Protein AF-A0A382QVG3-F1 (afdb_monomer)

Foldseek 3Di:
DPPPDPDDDDPDFDWDKDKFQADQAQKDFDPDDDDWQVQKFKDWQNRTADGPQQWTWDADPVGTTMIGGPGGFDKDKWWFWAAAQFQKTALIACPPPDFFWGKDFQQQDTPKTFNDFPAHHHGSGTMTGIPGHGRHTDGRTMMITTIIMMIIRNDGPCPDPVPPPPPPDDDDDDDDDDDPDDDDPDDDPDPVRDWDDDPNHTDDD

Nearest PDB structures (foldseek):
  1fhg-assembly1_A  TM=4.226E-01  e=1.220E+00  Meleagris gallopavo
  5fm5-assembly1_O  TM=3.708E-01  e=1.768E+00  Homo sapiens

Solvent-accessible surface area (backbone atoms only — not comparable to full-atom values): 12208 Å² total; per-residue (Å²): 132,83,81,87,57,92,70,80,70,68,94,69,68,70,77,48,74,50,66,43,50,37,44,68,56,38,66,47,82,44,99,58,87,73,95,51,38,82,37,48,49,41,24,49,72,82,44,76,53,49,59,78,64,47,27,40,67,51,62,46,98,88,65,47,31,26,43,35,40,71,57,60,43,69,61,43,75,41,42,22,28,37,38,52,78,30,35,53,38,32,46,20,48,38,83,82,60,59,70,60,29,7,38,45,43,88,38,49,48,85,72,20,24,32,63,36,69,76,36,82,12,89,74,41,67,6,30,35,33,40,67,48,48,18,74,29,65,41,74,72,40,68,32,41,39,9,41,31,35,38,39,33,42,68,52,81,58,74,87,60,67,77,87,51,92,67,76,86,52,89,83,84,84,87,86,86,82,96,67,97,73,82,83,69,98,60,89,66,98,48,82,85,74,63,87,49,68,57,97,84,42,77,59,81,132

Secondary structure (DSSP, 8-state):
-----SSSPPSS---EEEEEE--S-SEEE-SS--SSGGGEEEEETTEEPPBTTTEEEEE-TT--EEEEESSPPPEEEEEEEE-TT--EEEEE--TT--TT-EEESTTPPTT-BEEEEEE--SSS-EEEEESS--SS-EEEEEEEEE-EEEEEE-S---------TTSSS-------SS-S----SS--SSGGG--EEETTEEEP-

Sequence (205 aa):
MSEGYIGLAPSYGVFQKQVIAGTTATTYDLDFDVVQSTQLFVSLDGIVQEPDYSFTIARSSTGQMQIVFAEALTVSTATGNTTANSASLTNITTTDINVGQGITGTGIPADTHVATIATAGSSSDGTITLSNNANGTGSGTTFSFGARIFVVYLGKQLLTPSTTDDATVPLVEHFNGNATAYSLGRTPPNQSSILVFVDGVFQRG

pLDDT: mean 87.2, std 13.9, range [40.5, 98.38]

Organism: NCBI:txid408172

Structure (mmCIF, N/CA/C/O backbone):
data_AF-A0A382QVG3-F1
#
_entry.id   AF-A0A382QVG3-F1
#
loop_
_atom_site.group_PDB
_atom_site.id
_atom_site.type_symbol
_atom_site.label_atom_id
_atom_site.label_alt_id
_atom_site.label_comp_id
_atom_site.label_asym_id
_atom_site.label_entity_id
_atom_site.label_seq_id
_atom_site.pdbx_PDB_ins_code
_atom_site.Cartn_x
_atom_site.Cartn_y
_atom_site.Cartn_z
_atom_site.occupancy
_atom_site.B_iso_or_equiv
_atom_site.auth_seq_id
_atom_site.auth_comp_id
_atom_site.auth_asym_id
_atom_site.auth_atom_id
_atom_site.pdbx_PDB_model_num
ATOM 1 N N . MET A 1 1 ? 4.115 -23.450 10.544 1.00 45.75 1 MET A N 1
ATOM 2 C CA . MET A 1 1 ? 4.856 -22.175 10.578 1.00 45.75 1 MET A CA 1
ATOM 3 C C . MET A 1 1 ? 4.745 -21.662 12.003 1.00 45.75 1 MET A C 1
ATOM 5 O O . MET A 1 1 ? 3.636 -21.341 12.393 1.00 45.75 1 MET A O 1
ATOM 9 N N . SER A 1 2 ? 5.800 -21.725 12.823 1.00 54.78 2 SER A N 1
ATOM 10 C CA . SER A 1 2 ? 5.734 -21.129 14.165 1.00 54.78 2 SER A CA 1
ATOM 11 C C . SER A 1 2 ? 5.783 -19.615 14.004 1.00 54.78 2 SER A C 1
ATOM 13 O O . SER A 1 2 ? 6.711 -19.099 13.383 1.00 54.78 2 SER A O 1
ATOM 15 N N . GLU A 1 3 ? 4.776 -18.916 14.500 1.00 60.47 3 GLU A N 1
ATOM 16 C CA . GLU A 1 3 ? 4.711 -17.459 14.435 1.00 60.47 3 GLU A CA 1
ATOM 17 C C . GLU A 1 3 ? 5.900 -16.865 15.207 1.00 60.47 3 GLU A C 1
ATOM 19 O O . GLU A 1 3 ? 6.158 -17.219 16.357 1.00 60.47 3 GLU A O 1
ATOM 24 N N . GLY A 1 4 ? 6.684 -16.018 14.537 1.00 62.78 4 GLY A N 1
ATOM 25 C CA . GLY A 1 4 ? 7.928 -15.448 15.055 1.00 62.78 4 GLY A CA 1
ATOM 26 C C . GLY A 1 4 ? 7.690 -14.274 16.000 1.00 62.78 4 GLY A C 1
ATOM 27 O O . GLY A 1 4 ? 8.097 -13.157 15.693 1.00 62.78 4 GLY A O 1
ATOM 28 N N . TYR A 1 5 ? 7.018 -14.504 17.128 1.00 64.56 5 TYR A N 1
ATOM 29 C CA . TYR A 1 5 ? 6.891 -13.494 18.178 1.00 64.56 5 TYR A CA 1
ATOM 30 C C . TYR A 1 5 ? 8.133 -13.501 19.074 1.00 64.56 5 TYR A C 1
ATOM 32 O O . TYR A 1 5 ? 8.539 -14.537 19.600 1.00 64.56 5 TYR A O 1
ATOM 40 N N . ILE A 1 6 ? 8.741 -12.329 19.274 1.00 71.94 6 ILE A N 1
ATOM 41 C CA . ILE A 1 6 ? 9.705 -12.134 20.359 1.00 71.94 6 ILE A CA 1
ATOM 42 C C . ILE A 1 6 ? 8.884 -11.976 21.646 1.00 71.94 6 ILE A C 1
ATOM 44 O O . ILE A 1 6 ? 8.273 -10.933 21.865 1.00 71.94 6 ILE A O 1
ATOM 48 N N . GLY A 1 7 ? 8.854 -13.016 22.483 1.00 72.44 7 GLY A N 1
ATOM 49 C CA . GLY A 1 7 ? 8.088 -13.043 23.735 1.00 72.44 7 GLY A CA 1
ATOM 50 C C . GLY A 1 7 ? 6.798 -13.865 23.649 1.00 72.44 7 GLY A C 1
ATOM 51 O O . GLY A 1 7 ? 6.677 -14.763 22.819 1.00 72.44 7 GLY A O 1
ATOM 52 N N . LEU A 1 8 ? 5.847 -13.595 24.550 1.00 63.66 8 LEU A N 1
ATOM 53 C CA . LEU A 1 8 ? 4.534 -14.244 24.520 1.00 63.66 8 LEU A CA 1
ATOM 54 C C . LEU A 1 8 ? 3.742 -13.742 23.309 1.00 63.66 8 LEU A C 1
ATOM 56 O O . LEU A 1 8 ? 3.697 -12.537 23.053 1.00 63.66 8 LEU A O 1
ATOM 60 N N . ALA A 1 9 ? 3.098 -14.662 22.592 1.00 65.88 9 ALA A N 1
ATOM 61 C CA . ALA A 1 9 ? 2.135 -14.292 21.565 1.00 65.88 9 ALA A CA 1
ATOM 62 C C . ALA A 1 9 ? 1.009 -13.443 22.189 1.00 65.88 9 ALA A C 1
ATOM 64 O O . ALA A 1 9 ? 0.658 -13.656 23.358 1.00 65.88 9 ALA A O 1
ATOM 65 N N . PRO A 1 10 ? 0.437 -12.482 21.445 1.00 63.19 10 PRO A N 1
ATOM 66 C CA . PRO A 1 10 ? -0.712 -11.732 21.927 1.00 63.19 10 PRO A CA 1
ATOM 67 C C . PRO A 1 10 ? -1.844 -12.702 22.287 1.00 63.19 10 PRO A C 1
ATOM 69 O O 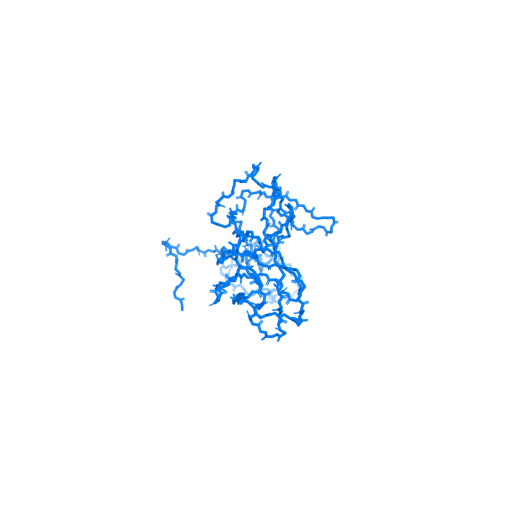. PRO A 1 10 ? -2.242 -13.523 21.464 1.00 63.19 10 PRO A O 1
ATOM 72 N N . SER A 1 11 ? -2.372 -12.610 23.515 1.00 61.31 11 SER A N 1
ATOM 73 C CA . SER A 1 11 ? -3.478 -13.478 23.955 1.00 61.31 11 SER A CA 1
ATOM 74 C C . SER A 1 11 ? -4.718 -13.336 23.067 1.00 61.31 11 SER A C 1
ATOM 76 O O . SER A 1 11 ? -5.487 -14.285 22.960 1.00 61.31 11 SER A O 1
ATOM 78 N N . TYR A 1 12 ? -4.904 -12.162 22.443 1.00 61.53 12 TYR A N 1
ATOM 79 C CA . TYR A 1 12 ? -5.968 -11.857 21.485 1.00 61.53 12 TYR A CA 1
ATOM 80 C C . TYR A 1 12 ? -5.513 -10.779 20.489 1.00 61.53 12 TYR A C 1
ATOM 82 O O . TYR A 1 12 ? -4.771 -9.868 20.858 1.00 61.53 12 TYR A O 1
ATOM 90 N N . GLY A 1 13 ? -6.034 -10.841 19.261 1.00 64.56 13 GLY A N 1
ATOM 91 C CA . GLY A 1 13 ? -5.760 -9.872 18.195 1.00 64.56 13 GLY A CA 1
ATOM 92 C C . GLY A 1 13 ? -4.526 -10.206 17.350 1.00 64.56 13 GLY A C 1
ATOM 93 O O . GLY A 1 13 ? -3.616 -10.899 17.796 1.00 64.56 13 GLY A O 1
ATOM 94 N N . VAL A 1 14 ? -4.498 -9.696 16.117 1.00 72.56 14 VAL A N 1
ATOM 95 C CA . VAL A 1 14 ? -3.321 -9.717 15.235 1.00 72.56 14 VAL A CA 1
ATOM 96 C C . VAL A 1 14 ? -3.010 -8.291 14.797 1.00 72.56 14 VAL A C 1
ATOM 98 O O . VAL A 1 14 ? -3.924 -7.490 14.608 1.00 72.56 14 VAL A O 1
ATOM 101 N N . PHE A 1 15 ? -1.730 -7.971 14.620 1.00 78.94 15 PHE A N 1
ATOM 102 C CA . PHE A 1 15 ? -1.360 -6.740 13.929 1.00 78.94 15 PHE A CA 1
ATOM 103 C C . PHE A 1 15 ? -1.590 -6.942 12.439 1.00 78.94 15 PHE A C 1
ATOM 105 O O . PHE A 1 15 ? -0.984 -7.822 11.823 1.00 78.94 15 PHE A O 1
ATOM 112 N N . GLN A 1 16 ? -2.468 -6.131 11.861 1.00 86.06 16 GLN A N 1
ATOM 113 C CA . GLN A 1 16 ? -2.645 -6.101 10.420 1.00 86.06 16 GLN A CA 1
ATOM 114 C C . GLN A 1 16 ? -1.662 -5.116 9.807 1.00 86.06 16 GLN A C 1
ATOM 116 O O . GLN A 1 16 ? -1.329 -4.081 10.389 1.00 86.06 16 GLN A O 1
ATOM 121 N N . LYS A 1 17 ? -1.180 -5.472 8.622 1.00 90.00 17 LYS A N 1
ATOM 122 C CA . LYS A 1 17 ? -0.248 -4.672 7.847 1.00 90.00 17 LYS A CA 1
ATOM 123 C C . LYS A 1 17 ? -0.881 -4.382 6.501 1.00 90.00 17 LYS A C 1
ATOM 125 O O . LYS A 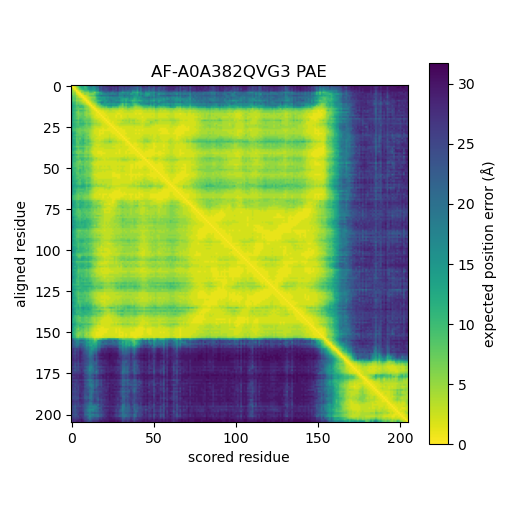1 17 ? -1.267 -5.315 5.805 1.00 90.00 17 LYS A O 1
ATOM 130 N N . GLN A 1 18 ? -0.891 -3.116 6.127 1.00 93.44 18 GLN A N 1
ATOM 131 C CA . GLN A 1 18 ? -1.159 -2.674 4.770 1.00 93.44 18 GLN A CA 1
ATOM 132 C C . GLN A 1 18 ? 0.142 -2.142 4.171 1.00 93.44 18 GLN A C 1
ATOM 134 O O . GLN A 1 18 ? 0.979 -1.544 4.857 1.00 93.44 18 GLN A O 1
ATOM 139 N N . VAL A 1 19 ? 0.345 -2.416 2.888 1.00 93.00 19 VAL A N 1
ATOM 140 C CA . VAL A 1 19 ? 1.454 -1.864 2.113 1.00 93.00 19 VAL A CA 1
ATOM 141 C C . VAL A 1 19 ? 0.842 -1.081 0.980 1.00 93.00 19 VAL A C 1
ATOM 143 O O . VAL A 1 19 ? -0.003 -1.620 0.292 1.00 93.00 19 VAL A O 1
ATOM 146 N N . ILE A 1 20 ? 1.269 0.159 0.781 1.00 92.75 20 ILE A N 1
ATOM 147 C CA . ILE A 1 20 ? 0.763 1.011 -0.293 1.00 92.75 20 ILE A CA 1
ATOM 148 C C . ILE A 1 20 ? 1.960 1.504 -1.102 1.00 92.75 20 ILE A C 1
ATOM 150 O O . ILE A 1 20 ? 2.998 1.866 -0.540 1.00 92.75 20 ILE A O 1
ATOM 154 N N . ALA A 1 21 ? 1.841 1.502 -2.428 1.00 91.31 21 ALA A N 1
ATOM 155 C CA . ALA A 1 21 ? 2.825 2.142 -3.291 1.00 91.31 21 ALA A CA 1
ATOM 156 C C . ALA A 1 21 ? 2.596 3.661 -3.275 1.00 91.31 21 ALA A C 1
ATOM 158 O O . ALA A 1 21 ? 1.562 4.149 -3.733 1.00 91.31 21 ALA A O 1
ATOM 159 N N . GLY A 1 22 ? 3.556 4.398 -2.722 1.00 89.31 22 GLY A N 1
ATOM 160 C CA . GLY A 1 22 ? 3.536 5.850 -2.668 1.00 89.31 22 GLY A CA 1
ATOM 161 C C . GLY A 1 22 ? 3.594 6.463 -4.063 1.00 89.31 22 GLY A C 1
ATOM 162 O O . GLY A 1 22 ? 4.280 5.982 -4.963 1.00 89.31 22 GLY A O 1
ATOM 1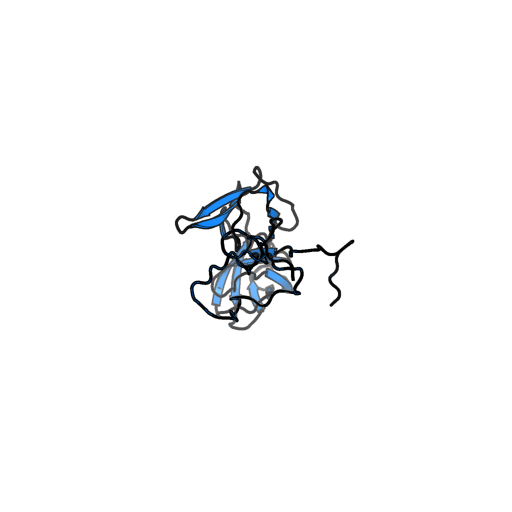63 N N . THR A 1 23 ? 2.856 7.548 -4.224 1.00 90.50 23 THR A N 1
ATOM 164 C CA . THR A 1 23 ? 2.809 8.396 -5.415 1.00 90.50 23 THR A CA 1
ATOM 165 C C . THR A 1 23 ? 3.096 9.838 -4.993 1.00 90.50 23 THR A C 1
ATOM 167 O O . THR A 1 23 ? 3.385 10.105 -3.832 1.00 90.50 23 THR A O 1
ATOM 170 N N . THR A 1 24 ? 2.943 10.811 -5.886 1.00 91.75 24 THR A N 1
ATOM 171 C CA . THR A 1 24 ? 2.991 12.230 -5.495 1.00 91.75 24 THR A CA 1
ATOM 172 C C . THR A 1 24 ? 1.776 12.682 -4.671 1.00 91.75 24 THR A C 1
ATOM 174 O O . THR A 1 24 ? 1.681 13.856 -4.321 1.00 91.75 24 THR A O 1
ATOM 177 N N . ALA A 1 25 ? 0.808 11.800 -4.397 1.00 92.56 25 ALA A N 1
ATOM 178 C CA . ALA A 1 25 ? -0.329 12.107 -3.540 1.00 92.56 25 ALA A CA 1
ATOM 179 C C . ALA A 1 25 ? 0.098 12.263 -2.071 1.00 92.56 25 ALA A C 1
ATOM 181 O O . ALA A 1 25 ? 1.015 11.595 -1.589 1.00 92.56 25 ALA A O 1
ATOM 182 N N . THR A 1 26 ? -0.623 13.115 -1.346 1.00 95.31 26 THR A N 1
ATOM 183 C CA . THR A 1 26 ? -0.498 13.264 0.112 1.00 95.31 26 THR A CA 1
ATOM 184 C C . THR A 1 26 ? -1.468 12.369 0.872 1.00 95.31 26 THR A C 1
ATOM 186 O O . THR A 1 26 ? -1.317 12.194 2.072 1.00 95.31 26 THR A O 1
ATOM 189 N N . THR A 1 27 ? -2.476 11.813 0.200 1.00 95.69 27 THR A N 1
ATOM 190 C CA . THR A 1 27 ? -3.569 11.071 0.835 1.00 95.69 27 THR A CA 1
ATOM 191 C C . THR A 1 27 ? -3.673 9.671 0.253 1.00 95.69 27 THR A C 1
ATOM 193 O O . THR A 1 27 ? -3.619 9.512 -0.967 1.00 95.69 27 THR A O 1
ATOM 196 N N . TYR A 1 28 ? -3.842 8.678 1.124 1.00 95.44 28 TYR A N 1
ATOM 197 C CA . TYR A 1 28 ? -3.984 7.272 0.753 1.00 95.44 28 TYR A CA 1
ATOM 198 C C . TYR A 1 28 ? -5.088 6.616 1.571 1.00 95.44 28 TYR A C 1
ATOM 200 O O . TYR A 1 28 ? -5.256 6.922 2.752 1.00 95.44 28 TYR A O 1
ATOM 208 N N . ASP A 1 29 ? -5.817 5.698 0.947 1.00 95.25 29 ASP A N 1
ATOM 209 C CA . ASP A 1 29 ? -6.890 4.968 1.608 1.00 95.25 29 ASP A CA 1
ATOM 210 C C . ASP A 1 29 ? -6.343 3.893 2.553 1.00 95.25 29 ASP A C 1
ATOM 212 O O . ASP A 1 29 ? -5.373 3.193 2.251 1.00 95.25 29 ASP A O 1
ATOM 216 N N . LEU A 1 30 ? -7.000 3.756 3.699 1.00 94.50 30 LEU A N 1
ATOM 217 C CA . LEU A 1 30 ? -6.728 2.738 4.703 1.00 94.50 30 LEU A CA 1
ATOM 218 C C . LEU A 1 30 ? -7.776 1.624 4.620 1.00 94.50 30 LEU A C 1
ATOM 220 O O . LEU A 1 30 ? -8.969 1.886 4.458 1.00 94.50 30 LEU A O 1
ATOM 224 N N . ASP A 1 31 ? -7.322 0.381 4.771 1.00 91.31 31 ASP A N 1
ATOM 225 C CA . ASP A 1 31 ? -8.178 -0.814 4.768 1.00 91.31 31 ASP A CA 1
ATOM 226 C C . ASP A 1 31 ? -9.074 -0.904 6.014 1.00 91.31 31 ASP A C 1
ATOM 228 O O . ASP A 1 31 ? -10.123 -1.551 5.985 1.00 91.31 31 ASP A O 1
ATOM 232 N N . PHE A 1 32 ? -8.671 -0.254 7.112 1.00 89.19 32 PHE A N 1
ATOM 233 C CA . PHE A 1 32 ? -9.396 -0.266 8.381 1.00 89.19 32 PHE A CA 1
ATOM 234 C C . PHE A 1 32 ? -9.648 1.141 8.909 1.00 89.19 32 PHE A C 1
ATOM 236 O O . PHE A 1 32 ? -8.824 2.047 8.774 1.00 89.19 32 PHE A O 1
ATOM 243 N N . ASP A 1 33 ? -10.788 1.297 9.579 1.00 89.12 33 ASP A N 1
ATOM 244 C CA . ASP A 1 33 ? -11.101 2.508 10.324 1.00 89.12 33 ASP A CA 1
ATOM 245 C C . ASP A 1 33 ? -10.136 2.682 11.501 1.00 89.12 33 ASP A C 1
ATOM 247 O O . ASP A 1 33 ? -9.963 1.787 12.333 1.00 89.12 33 ASP A O 1
ATOM 251 N N . VAL A 1 34 ? -9.564 3.879 11.608 1.00 88.00 34 VAL A N 1
ATOM 252 C CA . VAL A 1 34 ? -8.750 4.300 12.747 1.00 88.00 34 VAL A CA 1
ATOM 253 C C . VAL A 1 34 ? -9.267 5.625 13.291 1.00 88.00 34 VAL A C 1
ATOM 255 O O . VAL A 1 34 ? -9.754 6.478 12.555 1.00 88.00 34 VAL A O 1
ATOM 258 N N . VAL A 1 35 ? -9.218 5.778 14.611 1.00 87.12 35 VAL A N 1
ATOM 259 C CA . VAL A 1 35 ? -9.810 6.927 15.316 1.00 87.12 35 VAL A CA 1
ATOM 260 C C . VAL A 1 35 ? -8.781 8.037 15.535 1.00 87.12 35 VAL A C 1
ATOM 262 O O . VAL A 1 35 ? -9.144 9.205 15.621 1.00 87.12 35 VAL A O 1
ATOM 265 N N . GLN A 1 36 ? -7.501 7.678 15.630 1.00 90.56 36 GLN A N 1
ATOM 266 C CA . GLN A 1 36 ? -6.395 8.602 15.884 1.00 90.56 36 GLN A CA 1
ATOM 267 C C . GLN A 1 36 ? -5.108 8.103 15.222 1.00 90.56 36 GLN A C 1
ATOM 269 O O . GLN A 1 36 ? -4.915 6.898 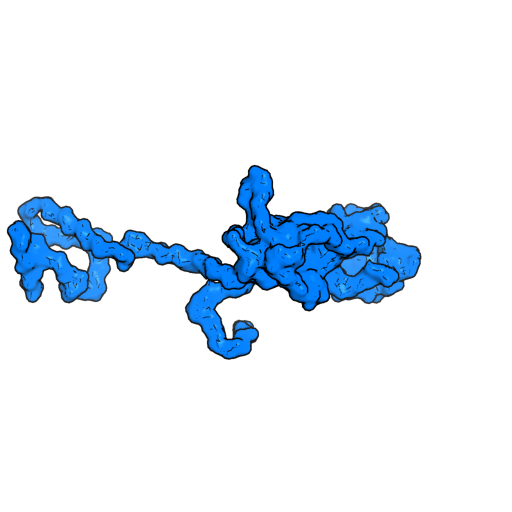15.059 1.00 90.56 36 GLN A O 1
ATOM 274 N N . SER A 1 37 ? -4.210 9.024 14.881 1.00 92.44 37 SER A N 1
ATOM 275 C CA . SER A 1 37 ? -2.925 8.757 14.212 1.00 92.44 37 SER A CA 1
ATOM 276 C C . SER A 1 37 ? -2.005 7.835 15.001 1.00 92.44 37 SER A C 1
ATOM 278 O O . SER A 1 37 ? -1.348 6.973 14.424 1.00 92.44 37 SER A O 1
ATOM 280 N N . THR A 1 38 ? -2.052 7.918 16.327 1.00 92.38 38 THR A N 1
ATOM 281 C CA . THR A 1 38 ? -1.297 7.059 17.248 1.00 92.38 38 THR A CA 1
ATOM 282 C C . THR A 1 38 ? -1.725 5.585 17.225 1.00 92.38 38 THR A C 1
ATOM 284 O O . THR A 1 38 ? -1.047 4.742 17.810 1.00 92.38 38 THR A O 1
ATOM 287 N N . GLN A 1 39 ? -2.825 5.235 16.544 1.00 91.75 39 GLN A N 1
ATOM 288 C CA . GLN A 1 39 ? -3.218 3.840 16.297 1.00 91.75 39 GLN A CA 1
ATOM 289 C C . G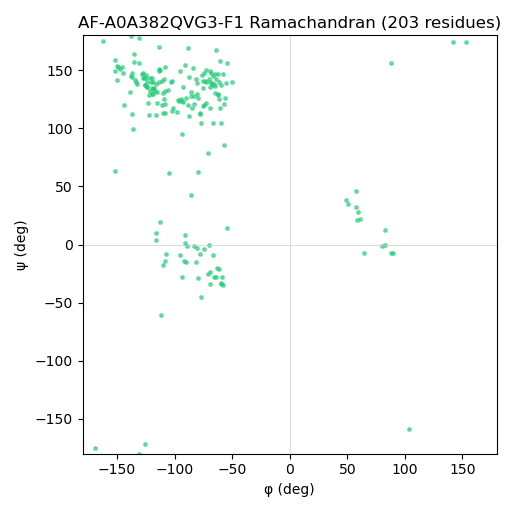LN A 1 39 ? -2.503 3.215 15.096 1.00 91.75 39 GLN A C 1
ATOM 291 O O . GLN A 1 39 ? -2.724 2.036 14.813 1.00 91.75 39 GLN A O 1
ATOM 296 N N . LEU A 1 40 ? -1.658 3.973 14.401 1.00 93.81 40 LEU A N 1
ATOM 297 C CA . LEU A 1 40 ? -0.861 3.494 13.285 1.00 93.81 40 LEU A CA 1
ATOM 298 C C . LEU A 1 40 ? 0.625 3.585 13.616 1.00 93.81 40 LEU A C 1
ATOM 300 O O . LEU A 1 40 ? 1.107 4.590 14.133 1.00 93.81 40 LEU A O 1
ATOM 304 N N . PHE A 1 41 ? 1.363 2.549 13.240 1.00 95.12 41 PHE A N 1
ATOM 305 C CA . PHE A 1 41 ? 2.799 2.650 13.031 1.00 95.12 41 PHE A CA 1
ATOM 306 C C . PHE A 1 41 ? 3.051 2.732 11.530 1.00 95.12 41 PHE A C 1
ATOM 308 O O . PHE A 1 41 ? 2.706 1.809 10.790 1.00 95.12 41 PHE A O 1
ATOM 315 N N . VAL A 1 42 ? 3.630 3.845 11.084 1.00 96.75 42 VAL A N 1
ATOM 316 C CA . VAL A 1 42 ? 3.824 4.135 9.663 1.00 96.75 42 VAL A CA 1
ATOM 317 C C . VAL A 1 42 ? 5.307 4.258 9.363 1.00 96.75 42 VAL A C 1
ATOM 319 O O . VAL A 1 42 ? 6.051 4.925 10.082 1.00 96.75 42 VAL A O 1
ATOM 322 N N . SER A 1 43 ? 5.740 3.624 8.281 1.00 95.25 43 SER A N 1
ATOM 323 C CA . SER A 1 43 ? 7.086 3.776 7.749 1.00 95.25 43 SER A CA 1
ATOM 324 C C . SER A 1 43 ? 7.053 4.018 6.245 1.00 95.25 43 SER A C 1
ATOM 326 O O . SER A 1 43 ? 6.300 3.366 5.525 1.00 95.25 43 SER A O 1
ATOM 328 N N . LEU A 1 44 ? 7.891 4.943 5.784 1.00 92.75 44 LEU A N 1
ATOM 329 C CA . LEU A 1 44 ? 8.155 5.228 4.378 1.00 92.75 44 LEU A CA 1
ATOM 330 C C . LEU A 1 44 ? 9.570 4.757 4.064 1.00 92.75 44 LEU A C 1
ATOM 332 O O . LEU A 1 44 ? 10.520 5.291 4.630 1.00 92.75 44 LEU A O 1
ATOM 336 N N . ASP A 1 45 ? 9.719 3.727 3.231 1.00 85.06 45 ASP A N 1
ATOM 337 C CA . ASP A 1 45 ? 11.033 3.164 2.864 1.00 85.06 45 ASP A CA 1
ATOM 338 C C . ASP A 1 45 ? 11.946 2.844 4.067 1.00 85.06 45 ASP A C 1
ATOM 340 O O . ASP A 1 45 ? 13.166 2.987 4.020 1.00 85.06 45 ASP A O 1
ATOM 344 N N . GLY A 1 46 ? 11.357 2.405 5.183 1.00 86.25 46 GLY A N 1
ATOM 345 C CA . GLY A 1 46 ? 12.086 2.093 6.417 1.00 86.25 46 GLY A CA 1
ATOM 346 C C . GLY A 1 46 ? 12.284 3.284 7.361 1.00 86.25 46 GLY A C 1
ATOM 347 O O . GLY A 1 46 ? 12.688 3.086 8.504 1.00 86.25 46 GLY A O 1
ATOM 348 N N . ILE A 1 47 ? 11.932 4.503 6.947 1.00 91.50 47 ILE A N 1
ATOM 349 C CA . ILE A 1 47 ? 11.932 5.693 7.803 1.00 91.50 47 ILE A CA 1
ATOM 350 C C . ILE A 1 47 ? 10.604 5.754 8.551 1.00 91.50 47 ILE A C 1
ATOM 352 O O . ILE A 1 47 ? 9.539 5.856 7.938 1.00 91.50 47 ILE A O 1
ATOM 356 N N . VAL A 1 48 ? 10.657 5.667 9.877 1.00 96.56 48 VAL A N 1
ATO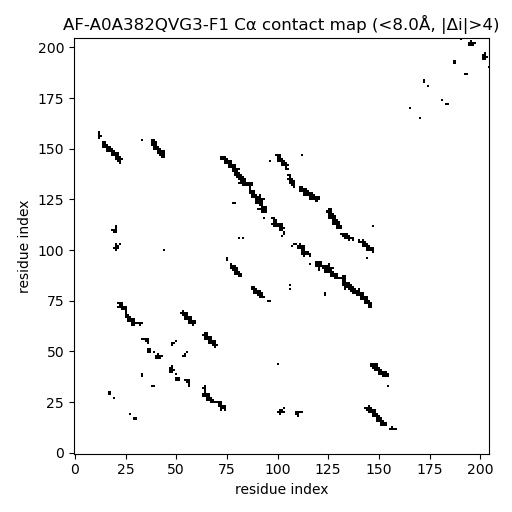M 357 C CA . VAL A 1 48 ? 9.474 5.780 10.743 1.00 96.56 48 VAL A CA 1
ATOM 358 C C . VAL A 1 48 ? 8.916 7.199 10.678 1.00 96.56 48 VAL A C 1
ATOM 360 O O . VAL A 1 48 ? 9.674 8.165 10.705 1.00 96.56 48 VAL A O 1
ATOM 363 N N . GLN A 1 49 ? 7.595 7.306 10.588 1.00 97.25 49 GLN A N 1
ATOM 364 C CA . GLN A 1 49 ? 6.874 8.572 10.527 1.00 97.25 49 GLN A CA 1
ATOM 365 C C . GLN A 1 49 ? 6.243 8.894 11.880 1.00 97.25 49 GLN A C 1
ATOM 367 O O . GLN A 1 49 ? 5.711 8.005 12.547 1.00 97.25 49 GLN A O 1
ATOM 372 N N . GLU A 1 50 ? 6.280 10.166 12.272 1.00 96.81 50 GLU A N 1
ATOM 373 C CA . GLU A 1 50 ? 5.696 10.622 13.531 1.00 96.81 50 GLU A CA 1
ATOM 374 C C . GLU A 1 50 ? 4.199 10.940 13.350 1.00 96.81 50 GLU A C 1
ATOM 376 O O . GLU A 1 50 ? 3.845 11.701 12.440 1.00 96.81 50 GLU A O 1
ATOM 381 N N . PRO A 1 51 ? 3.302 10.379 14.182 1.00 96.81 51 PRO A N 1
ATOM 382 C CA . PRO A 1 51 ? 1.884 10.725 14.147 1.00 96.81 51 PRO A CA 1
ATOM 383 C C . PRO A 1 51 ? 1.666 12.194 14.537 1.00 96.81 51 PRO A C 1
ATOM 385 O O . PRO A 1 51 ? 2.392 12.739 15.360 1.00 96.81 51 PRO A O 1
ATOM 388 N N . ASP A 1 52 ? 0.663 12.832 13.939 1.00 95.94 52 ASP A N 1
ATOM 389 C CA . ASP A 1 52 ? 0.269 14.243 14.112 1.00 95.94 52 ASP A CA 1
ATOM 390 C C . ASP A 1 52 ? 1.293 15.298 13.658 1.00 95.94 52 ASP A C 1
ATOM 392 O O . ASP A 1 52 ? 0.958 16.481 13.585 1.00 95.94 52 ASP A O 1
ATOM 396 N N . TYR A 1 53 ? 2.504 14.882 13.282 1.00 96.38 53 TYR A N 1
ATOM 397 C CA . TYR A 1 53 ? 3.508 15.739 12.655 1.00 96.38 53 TYR A CA 1
ATOM 398 C C . TYR A 1 53 ? 3.750 15.349 11.194 1.00 96.38 53 TYR A C 1
ATOM 400 O O . TYR A 1 53 ? 3.497 16.140 10.289 1.00 96.38 53 TYR A O 1
ATOM 408 N N . SER A 1 54 ? 4.199 14.116 10.942 1.00 96.94 54 SER A N 1
ATOM 409 C CA . SER A 1 54 ? 4.475 13.619 9.588 1.00 96.94 54 SER A CA 1
ATOM 410 C C . SER A 1 54 ? 3.205 13.186 8.856 1.00 96.94 54 SER A C 1
ATOM 412 O O . SER A 1 54 ? 3.145 13.246 7.626 1.00 96.94 54 SER A O 1
ATOM 414 N N . PHE A 1 55 ? 2.187 12.739 9.595 1.00 97.75 55 PHE A N 1
ATOM 415 C CA . PHE A 1 55 ? 0.894 12.352 9.041 1.00 97.75 55 PHE A CA 1
ATOM 416 C C . PHE A 1 55 ? -0.251 12.542 10.037 1.00 97.75 55 PHE A C 1
ATOM 418 O O . PHE A 1 55 ? -0.064 12.534 11.250 1.00 97.75 55 PHE A O 1
ATOM 425 N N . THR A 1 56 ? -1.463 12.638 9.506 1.00 97.12 56 THR A N 1
ATOM 426 C CA . THR A 1 56 ? -2.730 12.675 10.245 1.00 97.12 56 THR A CA 1
ATOM 427 C C . THR A 1 56 ? -3.712 11.673 9.640 1.00 97.12 56 THR A C 1
ATOM 429 O O . THR A 1 56 ? -3.401 10.998 8.654 1.00 97.12 56 THR A O 1
ATOM 432 N N . ILE A 1 57 ? -4.896 11.551 10.241 1.00 96.19 57 ILE A N 1
ATOM 433 C CA . ILE A 1 57 ? -5.971 10.688 9.749 1.00 96.19 57 ILE A CA 1
ATOM 434 C C . ILE A 1 57 ? -7.144 11.548 9.292 1.00 96.19 57 ILE A C 1
ATOM 436 O O . ILE A 1 57 ? -7.502 12.518 9.960 1.00 96.19 57 ILE A O 1
ATOM 440 N N . ALA A 1 58 ? -7.770 11.170 8.184 1.00 95.69 58 ALA A N 1
ATOM 441 C CA . ALA A 1 58 ? -8.957 11.817 7.652 1.00 95.69 58 ALA A CA 1
ATOM 442 C C . ALA A 1 58 ? -9.969 10.782 7.149 1.00 95.69 58 ALA A C 1
ATOM 444 O O . ALA A 1 58 ? -9.739 9.573 7.188 1.00 95.69 58 ALA A O 1
ATOM 445 N N . ARG A 1 59 ? -11.107 11.269 6.654 1.00 94.38 59 ARG A N 1
ATOM 446 C CA . ARG A 1 59 ? -12.032 10.464 5.858 1.00 94.38 59 ARG A CA 1
ATOM 447 C C . ARG A 1 59 ? -12.212 11.103 4.492 1.00 94.38 59 ARG A C 1
ATOM 449 O O . ARG A 1 59 ? -12.297 12.328 4.389 1.00 94.38 59 ARG A O 1
ATOM 456 N N . SER A 1 60 ? -12.329 10.270 3.468 1.00 92.62 60 SER A N 1
ATOM 457 C CA . SER A 1 60 ? -12.740 10.704 2.141 1.00 92.62 60 SER A CA 1
ATOM 458 C C . SER A 1 60 ? -14.179 11.240 2.174 1.00 92.62 60 SER A C 1
ATOM 460 O O . SER A 1 60 ? -14.944 10.996 3.113 1.00 92.62 60 SER A O 1
ATOM 462 N N . SER A 1 61 ? -14.601 11.915 1.104 1.00 91.69 61 SER A N 1
ATOM 463 C CA . SER A 1 61 ? -15.989 12.375 0.946 1.00 91.69 61 SER A CA 1
ATOM 464 C C . SER A 1 61 ? -17.014 11.235 0.867 1.00 91.69 61 SER A C 1
ATOM 466 O O . SER A 1 61 ? -18.194 11.457 1.130 1.00 91.69 61 SER A O 1
ATOM 468 N N . THR A 1 62 ? -16.577 10.016 0.536 1.00 92.50 62 THR A N 1
ATOM 469 C CA . THR A 1 62 ? -17.395 8.791 0.550 1.00 92.50 62 THR A CA 1
ATOM 470 C C . THR A 1 62 ? -17.331 8.055 1.889 1.00 92.50 62 THR A C 1
ATOM 472 O O . THR A 1 62 ? -17.953 7.008 2.052 1.00 92.50 62 THR A O 1
ATOM 475 N N . GLY A 1 63 ? -16.600 8.606 2.861 1.00 89.06 63 GLY A N 1
ATOM 476 C CA . GLY A 1 63 ? -16.450 8.046 4.193 1.00 89.06 63 GLY A CA 1
ATOM 477 C C . GLY A 1 63 ? -15.390 6.953 4.301 1.00 89.06 63 GLY A C 1
ATOM 478 O O . GLY A 1 63 ? -15.364 6.292 5.329 1.00 89.06 63 GLY A O 1
ATOM 479 N N . GLN A 1 64 ? -14.516 6.753 3.314 1.00 92.12 64 GLN A N 1
ATOM 480 C CA . GLN A 1 64 ? -13.386 5.824 3.432 1.00 92.12 64 GLN A CA 1
ATOM 481 C C . GLN A 1 64 ? -12.318 6.404 4.363 1.00 92.12 64 GLN A C 1
ATOM 483 O O . GLN A 1 64 ? -12.064 7.607 4.328 1.00 92.12 64 GLN A O 1
ATOM 488 N N . MET A 1 65 ? -11.715 5.574 5.214 1.00 94.62 65 MET A N 1
ATOM 489 C CA . MET A 1 65 ? -10.633 6.012 6.097 1.00 94.62 65 MET A CA 1
ATOM 490 C C . MET A 1 65 ? -9.371 6.321 5.287 1.00 94.62 65 MET A C 1
ATOM 492 O O . MET A 1 65 ? -9.053 5.585 4.357 1.00 94.62 65 MET A O 1
ATOM 496 N N . GLN A 1 66 ? -8.654 7.393 5.632 1.00 96.19 66 GLN A N 1
ATOM 497 C CA . GLN A 1 66 ? -7.465 7.832 4.903 1.00 96.19 66 GLN A CA 1
ATOM 498 C C . GLN A 1 66 ? -6.336 8.262 5.839 1.00 96.19 66 GLN A C 1
ATOM 500 O O . 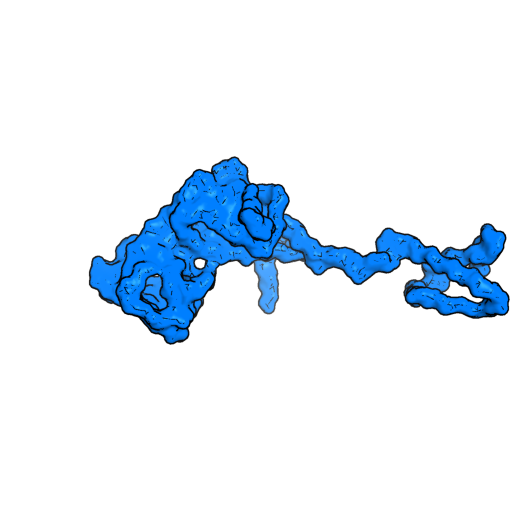GLN A 1 66 ? -6.569 8.886 6.873 1.00 96.19 66 GLN A O 1
ATOM 505 N N . ILE A 1 67 ? -5.101 7.985 5.431 1.00 97.00 67 ILE A N 1
ATOM 506 C CA . ILE A 1 67 ? -3.898 8.613 5.978 1.00 97.00 67 ILE A CA 1
ATOM 507 C C . ILE A 1 67 ? -3.540 9.828 5.121 1.00 97.00 67 ILE A C 1
ATOM 509 O O . ILE A 1 67 ? -3.565 9.750 3.892 1.00 97.00 67 ILE A O 1
ATOM 513 N N . VAL A 1 68 ? -3.200 10.942 5.767 1.00 97.06 68 VAL A N 1
ATOM 514 C CA . VAL A 1 68 ? -2.815 12.196 5.108 1.00 97.06 68 VAL A CA 1
ATOM 515 C C . VAL A 1 68 ? -1.424 12.601 5.578 1.00 97.06 68 VAL A C 1
ATOM 517 O O . VAL A 1 68 ? -1.245 12.967 6.738 1.00 97.06 68 VAL A O 1
ATOM 520 N N . PHE A 1 69 ? -0.440 12.540 4.689 1.00 97.56 69 PHE A N 1
ATOM 521 C CA . PHE A 1 69 ? 0.921 13.008 4.937 1.00 97.56 69 PHE A CA 1
ATOM 522 C C . PHE A 1 69 ? 1.000 14.534 4.886 1.00 97.56 69 PHE A C 1
ATOM 524 O O . PHE A 1 69 ? 0.301 15.178 4.101 1.00 97.56 69 PHE A O 1
ATOM 531 N N . ALA A 1 70 ? 1.876 15.104 5.715 1.00 96.25 70 ALA A N 1
ATOM 532 C CA . ALA A 1 70 ? 2.096 16.548 5.785 1.00 96.25 70 ALA A CA 1
ATOM 533 C C . ALA A 1 70 ? 2.671 17.128 4.481 1.00 96.25 70 ALA A C 1
ATOM 535 O O . ALA A 1 70 ? 2.412 18.284 4.149 1.00 96.25 70 ALA A O 1
ATOM 536 N N . GLU A 1 71 ? 3.414 16.317 3.725 1.00 93.31 71 GLU A N 1
ATOM 537 C CA . GLU A 1 71 ? 4.034 16.693 2.457 1.00 93.31 71 GLU A CA 1
ATOM 538 C C . GLU A 1 71 ? 3.829 15.602 1.398 1.00 93.31 71 GLU A C 1
ATOM 540 O O . GLU A 1 71 ? 3.572 14.436 1.710 1.00 93.31 71 GLU A O 1
ATOM 545 N N . ALA A 1 72 ? 3.919 15.989 0.123 1.00 90.88 72 ALA A N 1
ATOM 546 C CA . ALA A 1 72 ? 3.843 15.048 -0.988 1.00 90.88 72 ALA A CA 1
ATOM 547 C C . ALA A 1 72 ? 5.072 14.131 -0.998 1.00 90.88 72 ALA A C 1
ATOM 549 O O . ALA A 1 72 ? 6.199 14.592 -0.810 1.00 90.88 72 ALA A O 1
ATOM 550 N N . LEU A 1 73 ? 4.862 12.840 -1.267 1.00 90.62 73 LEU A N 1
ATOM 551 C CA . LEU A 1 73 ? 5.975 11.903 -1.378 1.00 90.62 73 LEU A CA 1
ATOM 552 C C . LEU A 1 73 ? 6.725 12.114 -2.697 1.00 90.62 73 LEU A C 1
ATOM 554 O O . LEU A 1 73 ? 6.147 12.476 -3.727 1.00 90.62 73 LEU A O 1
ATOM 558 N N . THR A 1 74 ? 8.031 11.872 -2.665 1.00 89.94 74 THR A N 1
ATOM 559 C CA . THR A 1 74 ? 8.884 11.957 -3.847 1.00 89.94 74 THR A CA 1
ATOM 560 C C . THR A 1 74 ? 8.789 10.678 -4.673 1.00 89.94 74 THR A C 1
ATOM 562 O O . THR A 1 74 ? 8.697 9.570 -4.141 1.00 89.94 74 THR A O 1
ATOM 565 N N . VAL A 1 75 ? 8.810 10.838 -5.998 1.00 92.62 75 VAL A N 1
ATOM 566 C CA . VAL A 1 75 ? 8.807 9.721 -6.947 1.00 92.62 75 VAL A CA 1
ATOM 567 C C . VAL A 1 75 ? 9.793 9.966 -8.082 1.00 92.62 75 VAL A C 1
ATOM 569 O O . VAL A 1 75 ? 9.966 11.099 -8.534 1.00 92.62 75 VAL A O 1
ATOM 572 N N . SER A 1 76 ? 10.375 8.887 -8.589 1.00 93.50 76 SER A N 1
ATOM 573 C CA . SER A 1 76 ? 11.019 8.838 -9.900 1.00 93.50 76 SER A CA 1
ATOM 574 C C . SER A 1 76 ? 9.990 8.406 -10.948 1.00 93.50 76 SER A C 1
ATOM 576 O O . SER A 1 76 ? 9.016 7.714 -10.641 1.00 93.50 76 SER A O 1
ATOM 578 N N . THR A 1 77 ? 10.189 8.786 -12.209 1.00 94.75 77 THR A N 1
ATOM 579 C CA . THR A 1 77 ? 9.375 8.269 -13.321 1.00 94.75 77 THR A CA 1
ATOM 580 C C . THR A 1 77 ? 10.276 7.670 -14.381 1.00 94.75 77 THR A C 1
ATOM 582 O O . THR A 1 77 ? 11.367 8.176 -14.634 1.00 94.75 77 THR A O 1
ATOM 585 N N . ALA A 1 78 ? 9.825 6.585 -14.999 1.00 96.12 78 ALA A N 1
ATOM 586 C CA . ALA A 1 78 ? 10.519 5.978 -16.123 1.00 96.12 78 ALA A CA 1
ATOM 587 C C . ALA A 1 78 ? 9.506 5.357 -17.081 1.00 96.12 78 ALA A C 1
ATOM 589 O O . ALA A 1 78 ? 8.419 4.942 -16.674 1.00 96.12 78 ALA A O 1
ATOM 590 N N . THR A 1 79 ? 9.861 5.308 -18.362 1.00 97.00 79 THR A N 1
ATOM 591 C CA . THR A 1 79 ? 9.062 4.609 -19.369 1.00 97.00 79 THR A CA 1
ATOM 592 C C . THR A 1 79 ? 9.588 3.196 -19.569 1.00 97.00 79 THR A C 1
ATOM 594 O O . THR A 1 79 ? 10.778 2.938 -19.392 1.00 97.00 79 THR A O 1
ATOM 597 N N . GLY A 1 80 ? 8.695 2.273 -19.907 1.00 97.50 80 GLY A N 1
ATOM 598 C CA . GLY A 1 80 ? 9.064 0.891 -20.179 1.00 97.50 80 GLY A CA 1
ATOM 599 C C . GLY A 1 80 ? 7.926 0.087 -20.787 1.00 97.50 80 GLY A C 1
ATOM 600 O O . GLY A 1 80 ? 6.849 0.611 -21.091 1.00 97.50 80 GLY A O 1
ATOM 601 N N . ASN A 1 81 ? 8.177 -1.206 -20.953 1.00 97.75 81 ASN A N 1
ATOM 602 C CA . ASN A 1 81 ? 7.256 -2.142 -21.577 1.00 97.75 81 ASN A CA 1
ATOM 603 C C . ASN A 1 81 ? 6.856 -3.236 -20.589 1.00 97.75 81 ASN A C 1
ATOM 605 O O . ASN A 1 81 ? 7.719 -3.903 -20.012 1.00 97.75 81 ASN A O 1
ATOM 609 N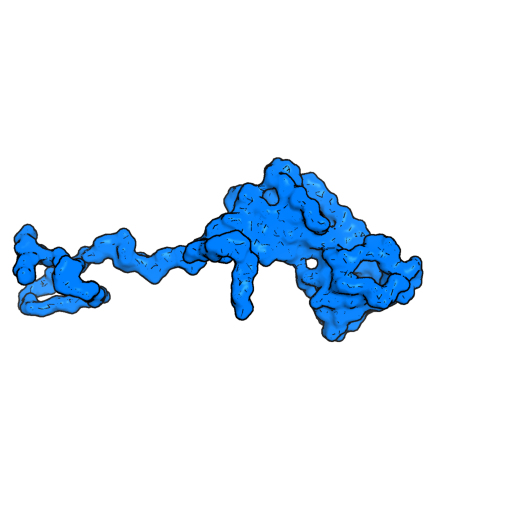 N . THR A 1 82 ? 5.556 -3.476 -20.457 1.00 97.94 82 THR A N 1
ATOM 610 C CA . THR A 1 82 ? 5.006 -4.618 -19.721 1.00 97.94 82 THR A CA 1
ATOM 611 C C . THR A 1 82 ? 4.424 -5.631 -20.692 1.00 97.94 82 THR A C 1
ATOM 613 O O . THR A 1 82 ? 3.959 -5.290 -21.779 1.00 97.94 82 THR A O 1
ATOM 616 N N . THR A 1 83 ? 4.405 -6.895 -20.283 1.00 97.81 83 THR A N 1
ATOM 617 C CA . THR A 1 83 ? 3.627 -7.949 -20.943 1.00 97.81 83 THR A CA 1
ATOM 618 C C . THR A 1 83 ? 2.617 -8.489 -19.942 1.00 97.81 83 THR A C 1
ATOM 620 O O . THR A 1 83 ? 2.981 -8.763 -18.799 1.00 97.81 83 THR A O 1
ATOM 623 N N . ALA A 1 84 ? 1.358 -8.647 -20.352 1.00 97.56 84 ALA A N 1
ATOM 624 C CA . ALA A 1 84 ? 0.325 -9.213 -19.490 1.00 97.56 84 ALA A CA 1
ATOM 625 C C . ALA A 1 84 ? 0.744 -10.591 -18.950 1.00 97.56 84 ALA A C 1
ATOM 627 O O . ALA A 1 84 ? 1.292 -11.419 -19.679 1.00 97.56 84 ALA A O 1
ATOM 628 N N . ASN A 1 85 ? 0.457 -10.837 -17.674 1.00 97.62 85 ASN A N 1
ATOM 629 C CA . ASN A 1 85 ? 0.834 -12.031 -16.919 1.00 97.62 85 ASN A CA 1
ATOM 630 C C . ASN A 1 85 ? 2.352 -12.269 -16.800 1.00 97.62 85 ASN A C 1
ATOM 632 O O . ASN A 1 85 ? 2.771 -13.391 -16.524 1.00 97.62 85 ASN A O 1
ATOM 636 N N . SER A 1 86 ? 3.177 -11.231 -16.965 1.00 97.75 86 SER A N 1
ATOM 637 C CA . SER A 1 86 ? 4.628 -11.291 -16.765 1.00 97.75 86 SER A CA 1
ATOM 638 C C . SER A 1 86 ? 5.075 -10.342 -15.658 1.00 97.75 86 SER A C 1
ATOM 640 O O . SER A 1 86 ? 4.605 -9.209 -15.576 1.00 97.75 86 SER A O 1
ATOM 642 N N . ALA A 1 87 ? 6.022 -10.781 -14.831 1.00 97.94 87 ALA A N 1
ATOM 643 C CA . ALA A 1 87 ? 6.705 -9.928 -13.858 1.00 97.94 87 ALA A CA 1
ATOM 644 C C . ALA A 1 87 ? 7.831 -9.087 -14.487 1.00 97.94 87 ALA A C 1
ATOM 646 O O . ALA A 1 87 ? 8.481 -8.321 -13.787 1.00 97.94 87 ALA A O 1
ATOM 647 N N . SER A 1 88 ? 8.117 -9.234 -15.782 1.00 97.62 88 SER A N 1
ATOM 648 C CA . SER A 1 88 ? 9.213 -8.507 -16.423 1.00 97.62 88 SER A CA 1
ATOM 649 C C . SER A 1 88 ? 8.748 -7.153 -16.960 1.00 97.62 88 SER A C 1
ATOM 651 O O . SER A 1 88 ? 7.874 -7.084 -17.828 1.00 97.62 88 SER A O 1
ATOM 653 N N . LEU A 1 89 ? 9.368 -6.086 -16.454 1.00 98.00 89 LEU A N 1
ATOM 654 C CA . LEU A 1 89 ? 9.296 -4.734 -16.998 1.00 98.00 89 LEU A CA 1
ATOM 655 C C . LEU A 1 89 ? 10.595 -4.463 -17.763 1.00 98.00 89 LEU A C 1
ATOM 657 O O . LEU A 1 89 ? 11.673 -4.444 -17.172 1.00 98.00 89 LEU A O 1
ATOM 661 N N . THR A 1 90 ? 10.497 -4.290 -19.076 1.00 98.25 90 THR A N 1
ATOM 662 C CA . THR A 1 90 ? 11.658 -4.190 -19.977 1.00 98.25 90 THR A CA 1
ATOM 663 C C . THR A 1 90 ? 11.775 -2.802 -20.588 1.00 98.25 90 THR A C 1
ATOM 665 O O . THR A 1 90 ? 10.851 -1.993 -20.492 1.00 98.25 90 THR A O 1
ATOM 668 N N . ASN A 1 91 ? 12.903 -2.545 -21.252 1.00 97.94 91 ASN A N 1
ATOM 669 C CA . ASN A 1 91 ? 13.164 -1.311 -21.986 1.00 97.94 91 ASN A CA 1
ATOM 670 C C . ASN A 1 91 ? 13.051 -0.067 -21.088 1.00 97.94 91 ASN A C 1
ATOM 672 O O . ASN A 1 91 ? 12.382 0.905 -21.433 1.00 97.94 91 ASN A O 1
ATOM 676 N N . ILE A 1 92 ? 13.656 -0.147 -19.900 1.00 97.81 92 ILE A N 1
ATOM 677 C CA . ILE A 1 92 ? 13.534 0.858 -18.842 1.00 97.81 92 ILE A CA 1
ATOM 678 C C . ILE A 1 92 ? 14.906 1.383 -18.413 1.00 97.81 92 ILE A C 1
ATOM 680 O O . ILE A 1 92 ? 15.867 0.624 -18.302 1.00 97.81 92 ILE A O 1
ATOM 684 N N . THR A 1 93 ? 15.007 2.690 -18.168 1.00 98.00 93 THR A N 1
ATOM 685 C CA . THR A 1 93 ? 16.168 3.291 -17.492 1.00 98.00 93 THR A CA 1
ATOM 686 C C . THR A 1 93 ? 16.024 3.099 -15.983 1.00 98.00 93 THR A C 1
ATOM 688 O O . THR A 1 93 ? 14.985 3.430 -15.419 1.00 98.00 93 THR A O 1
ATOM 691 N N . THR A 1 94 ? 17.057 2.579 -15.321 1.00 97.25 94 THR A N 1
ATOM 692 C CA . THR A 1 94 ? 17.026 2.187 -13.900 1.00 97.25 94 THR A CA 1
ATOM 693 C C . THR A 1 94 ? 17.969 3.006 -13.018 1.00 97.25 94 THR A C 1
ATOM 695 O O . THR A 1 94 ? 18.192 2.627 -11.875 1.00 97.25 94 THR A O 1
ATOM 698 N N . THR A 1 95 ? 18.560 4.090 -13.528 1.00 95.81 95 THR A N 1
ATOM 699 C CA . THR A 1 95 ? 19.573 4.896 -12.815 1.00 95.81 95 THR A CA 1
ATOM 700 C C . THR A 1 95 ? 19.069 5.488 -11.503 1.00 95.81 95 THR A C 1
ATOM 702 O O . THR A 1 95 ? 19.830 5.559 -10.544 1.00 95.81 95 THR A O 1
ATOM 705 N N . ASP A 1 96 ? 17.786 5.848 -11.450 1.00 93.31 96 ASP A N 1
ATOM 706 C CA . ASP A 1 96 ? 17.137 6.479 -10.292 1.00 93.31 96 ASP A CA 1
ATOM 707 C C . ASP A 1 96 ? 16.096 5.563 -9.631 1.00 93.31 96 ASP A C 1
ATOM 709 O O . ASP A 1 96 ? 15.189 6.030 -8.937 1.00 93.31 96 ASP A O 1
ATOM 713 N N . ILE A 1 97 ? 16.195 4.254 -9.891 1.00 95.12 97 ILE A N 1
ATOM 714 C CA . ILE A 1 97 ? 15.280 3.235 -9.374 1.00 95.12 97 ILE A CA 1
ATOM 715 C C . ILE A 1 97 ? 16.057 2.305 -8.455 1.00 95.12 97 ILE A C 1
ATOM 717 O O . ILE A 1 97 ? 17.099 1.770 -8.827 1.00 95.12 97 ILE A O 1
ATOM 721 N N . ASN A 1 98 ? 15.508 2.062 -7.268 1.00 92.88 98 ASN A N 1
ATOM 722 C CA . ASN A 1 98 ? 16.092 1.151 -6.292 1.00 92.88 98 ASN A CA 1
ATOM 723 C C . ASN A 1 98 ? 15.216 -0.088 -6.094 1.00 92.88 98 ASN A C 1
ATOM 725 O O . ASN A 1 98 ? 13.987 -0.040 -6.204 1.00 92.88 98 ASN A O 1
ATOM 729 N N . VAL A 1 99 ? 15.854 -1.211 -5.754 1.00 94.94 99 VAL A N 1
ATOM 730 C CA . VAL A 1 99 ? 15.134 -2.416 -5.327 1.00 94.94 99 VAL A CA 1
ATOM 731 C C . VAL A 1 99 ? 14.302 -2.100 -4.089 1.00 94.94 99 VAL A C 1
ATOM 733 O O . VAL A 1 99 ? 14.762 -1.433 -3.166 1.00 94.94 99 VAL A O 1
ATOM 736 N N . GLY A 1 100 ? 13.072 -2.601 -4.072 1.00 92.31 100 GLY A N 1
ATOM 737 C CA . GLY A 1 100 ? 12.128 -2.384 -2.991 1.00 92.31 100 GLY A CA 1
ATOM 738 C C . GLY A 1 100 ? 11.248 -1.151 -3.154 1.00 92.31 100 GLY A C 1
ATOM 739 O O . GLY A 1 100 ? 10.314 -1.046 -2.376 1.00 92.31 100 GLY A O 1
ATOM 740 N N . GLN A 1 101 ? 11.448 -0.272 -4.142 1.00 94.12 101 GLN A N 1
ATOM 741 C CA . GLN A 1 101 ? 10.517 0.841 -4.376 1.00 94.12 101 GLN A CA 1
ATOM 742 C C . GLN A 1 101 ? 9.142 0.348 -4.838 1.00 94.12 101 GLN A C 1
ATOM 744 O O . GLN A 1 101 ? 9.034 -0.644 -5.566 1.00 94.12 101 GLN A O 1
ATOM 749 N N . GLY A 1 102 ? 8.087 1.044 -4.413 1.00 94.38 102 GLY A N 1
ATOM 750 C CA . GLY A 1 102 ? 6.733 0.817 -4.906 1.00 94.38 102 GLY A CA 1
ATOM 751 C C . GLY A 1 102 ? 6.619 1.298 -6.348 1.00 94.38 102 GLY A C 1
ATOM 752 O O . GLY A 1 102 ? 7.209 2.314 -6.705 1.00 94.38 102 GLY A O 1
ATOM 753 N N . ILE A 1 103 ? 5.870 0.574 -7.178 1.00 95.94 103 ILE A N 1
ATOM 754 C CA . ILE A 1 103 ? 5.630 0.950 -8.575 1.00 95.94 103 ILE A CA 1
ATOM 755 C C . ILE A 1 103 ? 4.132 1.043 -8.842 1.00 95.94 103 ILE A C 1
ATOM 757 O O . ILE A 1 103 ? 3.360 0.165 -8.459 1.00 95.94 103 ILE A O 1
ATOM 761 N N . THR A 1 104 ? 3.729 2.104 -9.535 1.00 95.25 104 THR A N 1
ATOM 762 C CA . THR A 1 104 ? 2.356 2.309 -10.006 1.00 95.25 104 THR A CA 1
ATOM 763 C C . THR A 1 104 ? 2.340 2.697 -11.484 1.00 95.25 104 THR A C 1
ATOM 765 O O . THR A 1 104 ? 3.323 3.197 -12.036 1.00 95.25 104 THR A O 1
ATOM 768 N N . GLY A 1 105 ? 1.213 2.445 -12.146 1.00 94.31 105 GLY A N 1
ATOM 769 C CA . GLY A 1 105 ? 0.991 2.794 -13.546 1.00 94.31 105 GLY A CA 1
ATOM 770 C C . GLY A 1 105 ? -0.020 1.865 -14.208 1.00 94.31 105 GLY A C 1
ATOM 771 O O . GLY A 1 105 ? -0.486 0.890 -13.615 1.00 94.31 105 GLY A O 1
ATOM 772 N N . THR A 1 106 ? -0.380 2.161 -15.455 1.00 93.62 106 THR A N 1
ATOM 773 C CA . THR A 1 106 ? -1.357 1.352 -16.192 1.00 93.62 106 THR A CA 1
ATOM 774 C C . THR A 1 106 ? -0.842 -0.072 -16.386 1.00 93.62 106 THR A C 1
ATOM 776 O O . THR A 1 106 ? 0.267 -0.271 -16.875 1.00 93.62 106 THR A O 1
ATOM 779 N N . GLY A 1 107 ? -1.654 -1.067 -16.026 1.00 92.88 107 GLY A N 1
ATOM 780 C CA . GLY A 1 107 ? -1.280 -2.479 -16.138 1.00 92.88 107 GLY A CA 1
ATOM 781 C C . GLY A 1 107 ? -0.440 -3.015 -14.975 1.00 92.88 107 GLY A C 1
ATOM 782 O O . GLY A 1 107 ? -0.148 -4.207 -14.972 1.00 92.88 107 GLY A O 1
ATOM 783 N N . ILE A 1 108 ? -0.100 -2.197 -13.976 1.00 96.00 108 ILE A N 1
ATOM 784 C CA . ILE A 1 108 ? 0.563 -2.645 -12.746 1.00 96.00 108 ILE A CA 1
ATOM 785 C C . ILE A 1 108 ? -0.506 -2.938 -11.679 1.00 96.00 108 ILE A C 1
ATOM 787 O O . ILE A 1 108 ? -1.318 -2.057 -11.391 1.00 96.00 108 ILE A O 1
ATOM 791 N N . PRO A 1 109 ? -0.559 -4.155 -11.104 1.00 94.81 109 PRO A N 1
ATOM 792 C CA . PRO A 1 109 ? -1.446 -4.447 -9.981 1.00 94.81 109 PRO A CA 1
ATOM 793 C C . PRO A 1 109 ? -1.131 -3.572 -8.763 1.00 94.81 109 PRO A C 1
ATOM 795 O O . PRO A 1 109 ? 0.005 -3.122 -8.591 1.00 94.81 109 PRO A O 1
ATOM 798 N N . ALA A 1 110 ? -2.109 -3.407 -7.872 1.00 89.56 110 ALA A N 1
ATOM 799 C CA . ALA A 1 110 ? -1.860 -2.833 -6.551 1.00 89.56 110 ALA A CA 1
ATOM 800 C C . ALA A 1 110 ? -0.743 -3.598 -5.806 1.00 89.56 110 ALA A C 1
ATOM 802 O O . ALA A 1 110 ? -0.449 -4.759 -6.106 1.00 89.56 110 ALA A O 1
ATOM 803 N N . ASP A 1 111 ? -0.096 -2.915 -4.863 1.00 88.50 111 ASP A N 1
ATOM 804 C CA . ASP A 1 111 ? 0.943 -3.456 -3.971 1.00 88.50 111 ASP A CA 1
ATOM 805 C C . ASP A 1 111 ? 2.174 -4.051 -4.675 1.00 88.50 111 ASP A C 1
ATOM 807 O O . ASP A 1 111 ? 2.938 -4.840 -4.106 1.00 88.50 111 ASP A O 1
ATOM 811 N N . THR A 1 112 ? 2.402 -3.650 -5.925 1.00 95.12 112 THR A N 1
ATOM 812 C CA . THR A 1 112 ? 3.568 -4.072 -6.699 1.00 95.12 112 THR A CA 1
ATOM 813 C C . THR A 1 112 ? 4.797 -3.247 -6.315 1.00 95.12 112 THR A C 1
ATOM 815 O O . THR A 1 112 ? 4.732 -2.030 -6.136 1.00 95.12 112 THR A O 1
ATOM 818 N N . HIS A 1 113 ? 5.947 -3.909 -6.203 1.00 95.25 113 HIS A N 1
ATOM 819 C CA . HIS A 1 113 ? 7.238 -3.265 -5.971 1.00 95.25 113 HIS A CA 1
ATOM 820 C C . HIS A 1 113 ? 8.332 -3.846 -6.870 1.00 95.25 113 HIS A C 1
ATOM 822 O O . HIS A 1 113 ? 8.185 -4.931 -7.440 1.00 95.25 113 HIS A O 1
ATOM 828 N N . VAL A 1 114 ? 9.443 -3.119 -6.977 1.00 97.06 114 VAL A N 1
ATOM 829 C CA . VAL A 1 114 ? 10.668 -3.564 -7.651 1.00 97.06 114 VAL A CA 1
ATOM 830 C C . VAL A 1 114 ? 11.266 -4.715 -6.844 1.00 97.06 114 VAL A C 1
ATOM 832 O O . VAL A 1 114 ? 11.844 -4.493 -5.781 1.00 97.06 114 VAL A O 1
ATOM 835 N N . ALA A 1 115 ? 11.122 -5.947 -7.327 1.00 97.31 115 ALA A N 1
ATOM 836 C CA . ALA A 1 115 ? 11.681 -7.121 -6.663 1.00 97.31 115 ALA A CA 1
ATOM 837 C C . ALA A 1 115 ? 13.188 -7.224 -6.919 1.00 97.31 115 ALA A C 1
ATOM 839 O O . ALA A 1 115 ? 13.960 -7.445 -5.990 1.00 97.31 115 ALA A O 1
ATOM 840 N N . THR A 1 116 ? 13.613 -7.025 -8.169 1.00 98.25 116 THR A N 1
ATOM 841 C CA . THR A 1 116 ? 15.029 -6.969 -8.554 1.00 98.25 116 THR A CA 1
ATOM 842 C C . THR A 1 116 ? 15.236 -6.057 -9.759 1.00 98.25 116 THR A C 1
ATOM 844 O O . THR A 1 116 ? 14.353 -5.907 -10.604 1.00 98.25 116 THR A O 1
ATOM 847 N N . ILE A 1 117 ? 16.436 -5.491 -9.880 1.00 97.88 117 ILE A N 1
ATOM 848 C CA . ILE A 1 117 ? 16.924 -4.903 -11.131 1.00 97.88 117 ILE A CA 1
ATOM 849 C C . ILE A 1 117 ? 17.722 -6.006 -11.829 1.00 97.88 117 ILE A C 1
ATOM 851 O O . ILE A 1 117 ? 18.876 -6.254 -11.491 1.00 97.88 117 ILE A O 1
ATOM 855 N N . ALA A 1 118 ? 17.068 -6.735 -12.735 1.00 97.56 118 ALA A N 1
ATOM 856 C CA . ALA A 1 118 ? 17.655 -7.893 -13.410 1.00 97.56 118 ALA A CA 1
ATOM 857 C C . ALA A 1 118 ? 18.761 -7.483 -14.392 1.00 97.56 118 ALA A C 1
ATOM 859 O O . ALA A 1 118 ? 19.747 -8.193 -14.573 1.00 97.56 118 ALA A O 1
ATOM 860 N N . THR A 1 119 ? 18.608 -6.325 -15.029 1.00 97.88 119 THR A N 1
ATOM 861 C CA . THR A 1 119 ? 19.633 -5.708 -15.871 1.00 97.88 119 THR A CA 1
ATOM 862 C C . THR A 1 119 ? 19.549 -4.206 -15.674 1.00 97.88 119 THR A C 1
ATOM 864 O O . THR A 1 119 ? 18.495 -3.617 -15.911 1.00 97.88 119 THR A O 1
ATOM 867 N N . ALA A 1 120 ? 20.632 -3.592 -15.198 1.00 97.44 120 ALA A N 1
ATOM 868 C CA . ALA A 1 120 ? 20.694 -2.143 -15.069 1.00 97.44 120 ALA A CA 1
ATOM 869 C C . ALA A 1 120 ? 20.641 -1.497 -16.460 1.00 97.44 120 ALA A C 1
ATOM 871 O O . ALA A 1 120 ? 21.307 -1.974 -17.377 1.00 97.44 120 ALA A O 1
ATOM 872 N N . GLY A 1 121 ? 19.856 -0.431 -16.602 1.00 96.25 121 GLY A N 1
ATOM 873 C CA . GLY A 1 121 ? 19.720 0.320 -17.846 1.00 96.25 121 GLY A CA 1
ATOM 874 C C . GLY A 1 121 ? 19.996 1.801 -17.646 1.00 96.25 121 GLY A C 1
ATOM 875 O O . GLY A 1 121 ? 19.502 2.399 -16.689 1.00 96.25 121 GLY A O 1
ATOM 876 N N . SER A 1 122 ? 20.737 2.403 -18.568 1.00 96.31 122 SER A N 1
ATOM 877 C CA . SER A 1 122 ? 21.030 3.843 -18.582 1.00 96.31 122 SER A CA 1
ATOM 878 C C . SER A 1 122 ? 20.282 4.580 -19.696 1.00 96.31 122 SER A C 1
ATOM 880 O O . SER A 1 122 ? 20.217 5.807 -19.683 1.00 96.31 122 SER A O 1
ATOM 882 N N . SER A 1 123 ? 19.715 3.860 -20.669 1.00 95.75 123 SER A N 1
ATOM 883 C CA . SER A 1 123 ? 18.992 4.453 -21.796 1.00 95.75 123 SER A CA 1
ATOM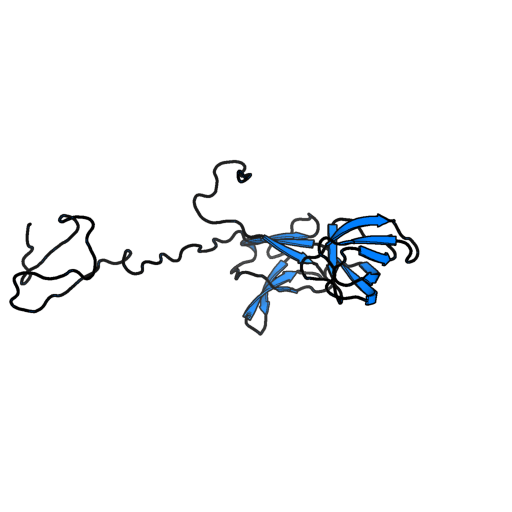 884 C C . SER A 1 123 ? 17.915 3.509 -22.331 1.00 95.75 123 SER A C 1
ATOM 886 O O . SER A 1 123 ? 17.956 3.064 -23.473 1.00 95.75 123 SER A O 1
ATOM 888 N N . SER A 1 124 ? 16.920 3.204 -21.492 1.00 95.75 124 SER A N 1
ATOM 889 C CA . SER A 1 124 ? 15.810 2.300 -21.839 1.00 95.75 124 SER A CA 1
ATOM 890 C C . SER A 1 124 ? 16.263 0.901 -22.275 1.00 95.75 124 SER A C 1
ATOM 892 O O . SER A 1 124 ? 15.614 0.256 -23.083 1.00 95.75 124 SER A O 1
ATOM 894 N N . ASP A 1 125 ? 17.369 0.416 -21.729 1.00 97.00 125 ASP A N 1
ATOM 895 C CA . ASP A 1 125 ? 18.006 -0.867 -22.041 1.00 97.00 125 ASP A CA 1
ATOM 896 C C . ASP A 1 125 ? 18.019 -1.831 -20.840 1.00 97.00 125 ASP A C 1
ATOM 898 O O . ASP A 1 125 ? 18.542 -2.941 -20.919 1.00 97.00 125 ASP A O 1
ATOM 902 N N . GLY A 1 126 ? 17.406 -1.424 -19.725 1.00 97.88 126 GLY A N 1
ATOM 903 C CA . GLY A 1 126 ? 17.311 -2.205 -18.500 1.00 97.88 126 GLY A CA 1
ATOM 904 C C . GLY A 1 126 ? 16.097 -3.127 -18.446 1.00 97.88 126 GLY A C 1
ATOM 905 O O . GLY A 1 126 ? 15.161 -3.050 -19.250 1.00 97.88 126 GLY A O 1
ATOM 906 N N . THR A 1 127 ? 16.113 -4.009 -17.449 1.00 98.12 127 THR A N 1
ATOM 907 C CA . THR A 1 127 ? 15.007 -4.908 -17.105 1.00 98.12 127 THR A CA 1
ATOM 908 C C . THR A 1 127 ? 14.846 -4.990 -15.591 1.00 98.12 127 THR A C 1
ATOM 910 O O . THR A 1 127 ? 15.805 -5.242 -14.859 1.00 98.12 127 THR A O 1
ATOM 913 N N . ILE A 1 128 ? 13.613 -4.823 -15.126 1.00 98.31 128 ILE A N 1
ATOM 914 C CA . ILE A 1 128 ? 13.196 -4.965 -13.732 1.00 98.31 128 ILE A CA 1
ATOM 915 C C . ILE A 1 128 ? 12.302 -6.200 -13.602 1.00 98.31 128 ILE A C 1
ATOM 917 O O . ILE A 1 128 ? 11.453 -6.458 -14.456 1.00 98.31 128 ILE A O 1
ATOM 921 N N . THR A 1 129 ? 12.469 -6.939 -12.506 1.00 98.38 129 THR A N 1
ATOM 922 C CA . THR A 1 129 ? 11.488 -7.936 -12.067 1.00 98.38 129 THR A CA 1
ATOM 923 C C . THR A 1 129 ? 10.550 -7.288 -11.055 1.00 98.38 129 THR A C 1
ATOM 925 O O . THR A 1 129 ? 10.995 -6.739 -10.046 1.00 98.38 129 THR A O 1
ATOM 928 N N . LEU A 1 130 ? 9.254 -7.355 -11.324 1.00 98.06 130 LEU A N 1
ATOM 929 C CA . LEU A 1 130 ? 8.166 -6.902 -10.467 1.00 98.06 130 LEU A CA 1
ATOM 930 C C . LEU A 1 130 ? 7.814 -7.982 -9.440 1.00 98.06 130 LEU A C 1
ATOM 932 O O . LEU A 1 130 ? 7.965 -9.175 -9.695 1.00 98.06 130 LEU A O 1
ATOM 936 N N . SER A 1 131 ? 7.297 -7.575 -8.284 1.00 97.38 131 SER A N 1
ATOM 937 C CA . SER A 1 131 ? 6.814 -8.521 -7.272 1.00 97.38 131 SER A CA 1
ATOM 938 C C . SER A 1 131 ? 5.519 -9.234 -7.663 1.00 97.38 131 SER A C 1
ATOM 940 O O . SER A 1 131 ? 5.261 -10.329 -7.175 1.00 97.38 131 SER A O 1
ATOM 942 N N . ASN A 1 132 ? 4.718 -8.611 -8.531 1.00 96.94 132 ASN A N 1
ATOM 943 C CA . ASN A 1 132 ? 3.464 -9.137 -9.059 1.00 96.94 132 ASN A CA 1
ATOM 944 C C . ASN A 1 132 ? 3.500 -9.071 -10.590 1.00 96.94 132 ASN A C 1
ATOM 946 O O . ASN A 1 132 ? 4.082 -8.147 -11.164 1.00 96.94 132 ASN A O 1
ATOM 950 N N . ASN A 1 133 ? 2.852 -10.025 -11.256 1.00 97.88 133 ASN A N 1
ATOM 951 C CA . ASN A 1 133 ? 2.740 -10.017 -12.713 1.00 97.88 133 ASN A CA 1
ATOM 952 C C . ASN A 1 133 ? 1.898 -8.825 -13.186 1.00 97.88 133 ASN A C 1
ATOM 954 O O . ASN A 1 133 ? 0.844 -8.554 -12.621 1.00 97.88 133 ASN A O 1
ATOM 958 N N . ALA A 1 134 ? 2.320 -8.151 -14.256 1.00 97.56 134 ALA A N 1
ATOM 959 C CA . ALA A 1 134 ? 1.535 -7.088 -14.870 1.00 97.56 134 ALA A CA 1
ATOM 960 C C . ALA A 1 134 ? 0.186 -7.623 -15.387 1.00 97.56 134 ALA A C 1
ATOM 962 O O . ALA A 1 134 ? 0.119 -8.690 -15.995 1.00 97.56 134 ALA A O 1
ATOM 963 N N . ASN A 1 135 ? -0.890 -6.859 -15.206 1.00 96.12 135 ASN A N 1
ATOM 964 C CA . ASN A 1 135 ? -2.238 -7.202 -15.674 1.00 96.12 135 ASN A CA 1
ATOM 965 C C . ASN A 1 135 ? -2.458 -6.882 -17.161 1.00 96.12 135 ASN A C 1
ATOM 967 O O . ASN A 1 135 ? -3.432 -7.338 -17.754 1.00 96.12 135 ASN A O 1
ATOM 971 N N . GLY A 1 136 ? -1.579 -6.082 -17.768 1.00 94.31 136 GLY A N 1
ATOM 972 C CA . GLY A 1 136 ? -1.732 -5.615 -19.142 1.00 94.31 136 GLY A CA 1
ATOM 973 C C . GLY A 1 136 ? -0.404 -5.479 -19.874 1.00 94.31 136 GLY A C 1
ATOM 974 O O . GLY A 1 136 ? 0.642 -5.236 -19.267 1.00 94.31 136 GLY A O 1
ATOM 975 N N . THR A 1 137 ? -0.465 -5.625 -21.196 1.00 97.06 137 THR A N 1
ATOM 976 C CA . THR A 1 137 ? 0.657 -5.346 -22.097 1.00 97.06 137 THR A CA 1
ATOM 977 C C . THR A 1 137 ? 0.654 -3.867 -22.461 1.00 97.06 137 THR A C 1
ATOM 979 O O . THR A 1 137 ? -0.377 -3.336 -22.872 1.00 97.06 137 THR A O 1
ATOM 982 N N . GLY A 1 138 ? 1.806 -3.219 -22.346 1.00 96.00 138 GLY A N 1
ATOM 983 C CA . GLY A 1 138 ? 2.002 -1.816 -22.692 1.00 96.00 138 GLY A CA 1
ATOM 984 C C . GLY A 1 138 ? 3.398 -1.605 -23.262 1.00 96.00 138 GLY A C 1
ATOM 985 O O . GLY A 1 138 ? 4.335 -2.299 -22.877 1.00 96.00 138 GLY A O 1
ATOM 986 N N . SER A 1 139 ? 3.536 -0.659 -24.190 1.00 96.81 139 SER A N 1
ATOM 987 C CA . SER A 1 139 ? 4.822 -0.265 -24.773 1.00 96.81 139 SER A CA 1
ATOM 988 C C . SER A 1 139 ? 5.052 1.219 -24.524 1.00 96.81 139 SER A C 1
ATOM 990 O O . SER A 1 139 ? 4.144 2.015 -24.758 1.00 96.81 139 SER A O 1
ATOM 992 N N . GLY A 1 140 ? 6.239 1.597 -24.050 1.00 95.69 140 GLY A N 1
ATOM 993 C CA . GLY A 1 140 ? 6.589 2.986 -23.735 1.00 95.69 140 GLY A CA 1
ATOM 994 C C . GLY A 1 140 ? 5.676 3.621 -22.682 1.00 95.69 140 GLY A C 1
ATOM 995 O O . GLY A 1 140 ? 5.438 4.824 -22.709 1.00 95.69 140 GLY A O 1
ATOM 996 N N . THR A 1 141 ? 5.114 2.811 -21.787 1.00 96.38 141 THR A N 1
ATOM 997 C CA . THR A 1 141 ? 4.211 3.277 -20.732 1.00 96.38 141 THR A CA 1
ATOM 998 C C . THR A 1 141 ? 5.018 3.968 -19.640 1.00 96.38 141 THR A C 1
ATOM 1000 O O . THR A 1 141 ? 6.052 3.445 -19.233 1.00 96.38 141 THR A O 1
ATOM 1003 N N . THR A 1 142 ? 4.561 5.127 -19.161 1.00 95.94 142 THR A N 1
ATOM 1004 C CA . THR A 1 142 ? 5.179 5.820 -18.023 1.00 95.94 142 THR A CA 1
ATOM 1005 C C . THR A 1 142 ? 4.723 5.192 -16.712 1.00 95.94 142 THR A C 1
ATOM 1007 O O . THR A 1 142 ? 3.525 5.111 -16.439 1.00 95.94 142 THR A O 1
ATOM 1010 N N . PHE A 1 143 ? 5.685 4.804 -15.883 1.00 95.81 143 PHE A N 1
ATOM 1011 C CA . PHE A 1 143 ? 5.474 4.287 -14.536 1.00 95.81 143 PHE A CA 1
ATOM 1012 C C . PHE A 1 143 ? 6.039 5.259 -13.502 1.00 95.81 143 PHE A C 1
ATOM 1014 O O . PHE A 1 143 ? 7.003 5.983 -13.770 1.00 95.81 143 PHE A O 1
ATOM 1021 N N . SER A 1 144 ? 5.436 5.264 -12.315 1.00 95.50 144 SER A N 1
ATOM 1022 C CA . SER A 1 144 ? 5.904 6.033 -11.165 1.00 95.50 144 SER A CA 1
ATOM 1023 C C . SER A 1 144 ? 6.498 5.090 -10.125 1.00 95.50 144 SER A C 1
ATOM 1025 O O . SER A 1 144 ? 5.894 4.068 -9.798 1.00 95.50 144 SER A O 1
ATOM 1027 N N . PHE A 1 145 ? 7.682 5.443 -9.632 1.00 95.81 145 PHE A N 1
ATOM 1028 C CA . PHE A 1 145 ? 8.446 4.705 -8.635 1.00 95.81 145 PHE A CA 1
ATOM 1029 C C . PHE A 1 145 ? 8.557 5.562 -7.384 1.00 95.81 145 PHE A C 1
ATOM 1031 O O . PHE A 1 145 ? 9.215 6.600 -7.404 1.00 95.81 145 PHE A O 1
ATOM 1038 N N . GLY A 1 146 ? 7.893 5.147 -6.314 1.00 94.00 146 GLY A N 1
ATOM 1039 C CA . GLY A 1 146 ? 7.807 5.905 -5.072 1.00 94.00 146 GLY A CA 1
ATOM 1040 C C . GLY A 1 146 ? 8.135 5.065 -3.850 1.00 94.00 146 GLY A C 1
ATOM 1041 O O . GLY A 1 146 ? 8.419 3.864 -3.942 1.00 94.00 146 GLY A O 1
ATOM 1042 N N . ALA A 1 147 ? 8.067 5.713 -2.691 1.00 91.94 147 ALA A N 1
ATOM 1043 C CA . ALA A 1 147 ? 8.266 5.042 -1.418 1.00 91.94 147 ALA A CA 1
ATOM 1044 C C . ALA A 1 147 ? 7.205 3.966 -1.168 1.00 91.94 147 ALA A C 1
ATOM 1046 O O . ALA A 1 147 ? 6.038 4.121 -1.529 1.00 91.94 147 ALA A O 1
ATOM 1047 N N . ARG A 1 148 ? 7.576 2.877 -0.498 1.00 92.50 148 ARG A N 1
ATOM 1048 C CA . ARG A 1 148 ? 6.605 1.937 0.065 1.00 92.50 148 ARG A CA 1
ATOM 1049 C C . ARG A 1 148 ? 6.131 2.450 1.406 1.00 92.50 148 ARG A C 1
ATOM 1051 O O . ARG A 1 148 ? 6.917 2.594 2.343 1.00 92.50 148 ARG A O 1
ATOM 1058 N N . ILE A 1 149 ? 4.827 2.660 1.492 1.00 94.62 149 ILE A N 1
ATOM 1059 C CA . ILE A 1 149 ? 4.145 3.031 2.719 1.00 94.62 149 ILE A CA 1
ATOM 1060 C C . ILE A 1 149 ? 3.789 1.738 3.440 1.00 94.62 149 ILE A C 1
ATOM 1062 O O . ILE A 1 149 ? 2.953 0.961 2.982 1.00 94.62 149 ILE A O 1
ATOM 1066 N N . PHE A 1 150 ? 4.446 1.491 4.562 1.00 94.56 150 PHE A N 1
ATOM 1067 C CA . PHE A 1 150 ? 4.121 0.403 5.464 1.00 94.56 150 PHE A CA 1
ATOM 1068 C C . PHE A 1 150 ? 3.265 0.942 6.594 1.00 94.56 150 PHE A C 1
ATOM 1070 O O . PHE A 1 150 ? 3.749 1.722 7.409 1.00 94.56 150 PHE A O 1
ATOM 1077 N N . VAL A 1 151 ? 2.015 0.498 6.653 1.00 95.00 151 VAL A N 1
ATOM 1078 C CA . VAL A 1 151 ? 1.086 0.841 7.726 1.00 95.00 151 VAL A CA 1
ATOM 1079 C C . VAL A 1 151 ? 0.840 -0.408 8.552 1.00 95.00 151 VAL A C 1
ATOM 1081 O O . VAL A 1 151 ? 0.379 -1.425 8.035 1.00 95.00 151 VAL A O 1
ATOM 1084 N N . VAL A 1 152 ? 1.163 -0.348 9.838 1.00 93.50 152 VAL A N 1
ATOM 1085 C CA . VAL A 1 152 ? 0.796 -1.375 10.810 1.00 93.50 152 VAL A CA 1
ATOM 1086 C C . VAL A 1 152 ? -0.289 -0.803 11.705 1.00 93.50 152 VAL A C 1
ATOM 1088 O O . VAL A 1 152 ? -0.091 0.209 12.378 1.00 93.50 152 VAL A O 1
ATOM 1091 N N . TYR A 1 153 ? -1.435 -1.468 11.713 1.00 91.12 153 TYR A N 1
ATOM 1092 C CA . TYR A 1 153 ? -2.564 -1.116 12.558 1.00 91.12 153 TYR A CA 1
ATOM 1093 C C . TYR A 1 153 ? -2.295 -1.620 13.974 1.00 91.12 153 TYR A C 1
ATOM 1095 O O . TYR A 1 153 ? -2.245 -2.826 14.207 1.00 91.12 153 TYR A O 1
ATOM 1103 N N . LEU A 1 154 ? -2.101 -0.695 14.914 1.00 86.62 154 LEU A N 1
ATOM 1104 C CA . LEU A 1 154 ? -1.831 -0.983 16.328 1.00 86.62 154 LEU A CA 1
ATOM 1105 C C . LEU A 1 154 ? -3.115 -1.083 17.164 1.00 86.62 154 LEU A C 1
ATOM 1107 O O . LEU A 1 154 ? -3.091 -1.547 18.304 1.00 86.62 154 LEU A O 1
ATOM 1111 N N . GLY A 1 155 ? -4.236 -0.605 16.619 1.00 70.44 155 GLY A N 1
ATOM 1112 C CA . GLY A 1 155 ? -5.542 -0.680 17.259 1.00 70.44 155 GLY A CA 1
ATOM 1113 C C . GLY A 1 155 ? -6.061 -2.116 17.352 1.00 70.44 155 GLY A C 1
ATOM 1114 O O . GLY A 1 155 ? -5.821 -2.945 16.479 1.00 70.44 155 GLY A O 1
ATOM 1115 N N . LYS A 1 156 ? -6.822 -2.405 18.413 1.00 58.00 156 LYS A N 1
ATOM 1116 C CA . LYS A 1 156 ? -7.540 -3.674 18.567 1.00 58.00 156 LYS A CA 1
ATOM 1117 C C . LYS A 1 156 ? -8.517 -3.864 17.401 1.00 58.00 156 LYS A C 1
ATOM 1119 O O . LYS A 1 156 ? -9.588 -3.259 17.396 1.00 58.00 156 LYS A O 1
ATOM 1124 N N . GLN A 1 157 ? -8.194 -4.728 16.441 1.00 54.78 157 GLN A N 1
ATOM 1125 C CA . GLN A 1 157 ? -9.241 -5.326 15.623 1.00 54.78 157 GLN A CA 1
ATOM 1126 C C . GLN A 1 157 ? -10.142 -6.091 16.597 1.00 54.78 157 GLN A C 1
ATOM 1128 O O . GLN A 1 157 ? -9.685 -6.991 17.305 1.00 54.78 157 GLN A O 1
ATOM 1133 N N . LEU A 1 158 ? -11.409 -5.693 16.698 1.00 51.09 158 LEU A N 1
ATOM 1134 C CA . LEU A 1 158 ? -12.400 -6.431 17.470 1.00 51.09 158 LEU A CA 1
ATOM 1135 C C . LEU A 1 158 ? -12.702 -7.734 16.709 1.00 51.09 158 LEU A C 1
ATOM 1137 O O . LEU A 1 158 ? -13.675 -7.818 15.973 1.00 51.09 158 LEU A O 1
ATOM 1141 N N . LEU A 1 159 ? -11.821 -8.730 16.826 1.00 55.38 159 LEU A N 1
ATOM 1142 C CA . LEU A 1 159 ? -11.949 -10.029 16.147 1.00 55.38 159 LEU A CA 1
ATOM 1143 C C . LEU A 1 159 ? -13.010 -10.940 16.772 1.00 55.38 159 LEU A C 1
ATOM 1145 O O . LEU A 1 159 ? -13.339 -11.989 16.227 1.00 55.38 159 LEU A O 1
ATOM 1149 N N . THR A 1 160 ? -13.605 -10.488 17.865 1.00 48.25 160 THR A N 1
ATOM 1150 C CA . THR A 1 160 ? -14.883 -10.974 18.351 1.00 48.25 160 THR A CA 1
ATOM 1151 C C . THR A 1 160 ? -15.677 -9.745 18.772 1.00 48.25 160 THR A C 1
ATOM 1153 O O . THR A 1 160 ? -15.355 -9.145 19.802 1.00 48.25 160 THR A O 1
ATOM 1156 N N . PRO A 1 161 ? -16.779 -9.379 18.087 1.00 41.31 161 PRO A N 1
ATOM 1157 C CA . PRO A 1 161 ? -17.934 -9.022 18.891 1.00 41.31 161 PRO A CA 1
ATOM 1158 C C . PRO A 1 161 ? -18.097 -10.184 19.875 1.00 41.31 161 PRO A C 1
ATOM 1160 O O . PRO A 1 161 ? -17.868 -11.339 19.514 1.00 41.31 161 PRO A O 1
ATOM 1163 N N . SER A 1 162 ? -18.427 -9.910 21.126 1.00 49.47 162 SER A N 1
ATOM 1164 C CA . SER A 1 162 ? -19.005 -10.947 21.971 1.00 49.47 162 SER A CA 1
ATOM 1165 C C . SER A 1 162 ? -20.258 -11.457 21.245 1.00 49.47 162 SER A C 1
ATOM 1167 O O . SER A 1 162 ? -21.341 -10.933 21.456 1.00 49.47 162 SER A O 1
ATOM 1169 N N . THR A 1 163 ? -20.128 -12.417 20.323 1.00 40.50 163 THR A N 1
ATOM 1170 C CA . THR A 1 163 ? -21.221 -12.931 19.484 1.00 40.50 163 THR A CA 1
ATOM 1171 C C . THR A 1 163 ? -21.971 -14.026 20.207 1.00 40.50 163 THR A C 1
ATOM 1173 O O . THR A 1 163 ? -22.412 -15.029 19.648 1.00 40.50 163 THR A O 1
ATOM 1176 N N . THR A 1 164 ? -22.215 -13.789 21.481 1.00 41.81 164 THR A N 1
ATOM 1177 C CA . THR A 1 164 ? -23.518 -14.162 21.974 1.00 41.81 164 THR A CA 1
ATOM 1178 C C . THR A 1 164 ? -23.986 -13.013 22.841 1.00 41.81 164 THR A C 1
ATOM 1180 O O . THR A 1 164 ? -23.640 -12.932 24.018 1.00 41.81 164 THR A O 1
ATOM 1183 N N . ASP A 1 165 ? -24.837 -12.166 22.261 1.00 48.44 165 ASP A N 1
ATOM 1184 C CA . ASP A 1 165 ? -25.778 -11.268 22.954 1.00 48.44 165 ASP A CA 1
ATOM 1185 C C . ASP A 1 165 ? -26.706 -12.012 23.944 1.00 48.44 165 ASP A C 1
ATOM 1187 O O . ASP A 1 165 ? -27.696 -11.476 24.421 1.00 48.44 165 ASP A O 1
ATOM 1191 N N . ASP A 1 166 ? -26.387 -13.258 24.284 1.00 47.62 166 ASP A N 1
ATOM 1192 C CA . ASP A 1 166 ? -27.144 -14.119 25.168 1.00 47.62 166 ASP A CA 1
ATOM 1193 C C . ASP A 1 166 ? -26.403 -14.345 26.505 1.00 47.62 166 ASP A C 1
ATOM 1195 O O . ASP A 1 166 ? -27.017 -14.733 27.496 1.00 47.62 166 ASP A O 1
ATOM 1199 N N . ALA A 1 167 ? -25.090 -14.083 26.596 1.00 51.31 167 ALA A N 1
ATOM 1200 C CA . ALA A 1 167 ? -24.291 -14.404 27.792 1.00 51.31 167 ALA A CA 1
ATOM 1201 C C . ALA A 1 167 ? -23.856 -13.196 28.648 1.00 51.31 167 ALA A C 1
ATOM 1203 O O . ALA A 1 167 ? -23.317 -13.392 29.736 1.00 51.31 167 ALA A O 1
ATOM 1204 N N . THR A 1 168 ? -24.071 -11.958 28.197 1.00 50.72 168 THR A N 1
ATOM 1205 C CA . THR A 1 168 ? -23.671 -10.744 28.942 1.00 50.72 168 THR A CA 1
ATOM 1206 C C . THR A 1 168 ? -24.787 -10.145 29.791 1.00 50.72 168 THR A C 1
ATOM 1208 O O . THR A 1 168 ? -24.521 -9.267 30.612 1.00 50.72 168 THR A O 1
ATOM 1211 N N . VAL A 1 169 ? -26.019 -10.638 29.647 1.00 60.88 169 VAL A N 1
ATOM 1212 C CA . VAL A 1 169 ? -27.163 -10.244 30.472 1.00 60.88 169 VAL A CA 1
ATOM 1213 C C . VAL A 1 169 ? -27.827 -11.480 31.086 1.00 60.88 169 VAL A C 1
ATOM 1215 O O . VAL A 1 169 ? -27.890 -12.528 30.441 1.00 60.88 169 VAL A O 1
ATOM 1218 N N . PRO A 1 170 ? -28.320 -11.406 32.336 1.00 68.88 170 PRO A N 1
ATOM 1219 C CA . PRO A 1 170 ? -29.172 -12.450 32.889 1.00 68.88 170 PRO A CA 1
ATOM 1220 C C . PRO A 1 170 ? -30.404 -12.633 31.993 1.00 68.88 170 PRO A C 1
ATOM 1222 O O . PRO A 1 170 ? -31.169 -11.689 31.798 1.00 68.88 170 PRO A O 1
ATOM 1225 N N . LEU A 1 171 ? -30.601 -13.836 31.452 1.00 77.06 171 LEU A N 1
ATOM 1226 C CA . LEU A 1 171 ? -31.831 -14.181 30.743 1.00 77.06 171 LEU A CA 1
ATOM 1227 C C . LEU A 1 171 ? -32.944 -14.384 31.778 1.00 77.06 171 LEU A C 1
ATOM 1229 O O . LEU A 1 171 ? -32.825 -15.237 32.658 1.00 77.06 171 LEU A O 1
ATOM 1233 N N . VAL A 1 172 ? -34.010 -13.591 31.676 1.00 85.75 172 VAL A N 1
ATOM 1234 C CA . VAL A 1 172 ? -35.214 -13.730 32.501 1.00 85.75 172 VAL A CA 1
ATOM 1235 C C . VAL A 1 172 ? -36.331 -14.262 31.618 1.00 85.75 172 VAL A C 1
ATOM 1237 O O . VAL A 1 172 ? -36.790 -13.579 30.705 1.00 85.75 172 VAL A O 1
ATOM 1240 N N . GLU A 1 173 ? -36.765 -15.486 31.896 1.00 87.38 173 GLU A N 1
ATOM 1241 C CA . GLU A 1 173 ? -37.874 -16.128 31.194 1.00 87.38 173 GLU A CA 1
ATOM 1242 C C . GLU A 1 173 ? -39.109 -16.149 32.096 1.00 87.38 173 GLU A C 1
ATOM 1244 O O . GLU A 1 173 ? -39.028 -16.495 33.275 1.00 87.38 173 GLU A O 1
ATOM 1249 N N . HIS A 1 174 ? -40.259 -15.754 31.546 1.00 88.94 174 HIS A N 1
ATOM 1250 C CA . HIS A 1 174 ? -41.543 -15.786 32.243 1.00 88.94 174 HIS A CA 1
ATOM 1251 C C . HIS A 1 174 ? -42.416 -16.878 31.633 1.00 88.94 174 HIS A C 1
ATOM 1253 O O . HIS A 1 174 ? -42.691 -16.870 30.433 1.00 88.94 174 HIS A O 1
ATOM 1259 N N . PHE A 1 175 ? -42.895 -17.784 32.477 1.00 88.19 175 PHE A N 1
ATOM 1260 C CA . PHE A 1 175 ? -43.798 -18.853 32.079 1.00 88.19 175 PHE A CA 1
ATOM 1261 C C . PHE A 1 175 ? -45.190 -18.593 32.654 1.00 88.19 175 PHE A C 1
ATOM 1263 O O . PHE A 1 175 ? -45.331 -18.338 33.846 1.00 88.19 175 PHE A O 1
ATOM 1270 N N . ASN A 1 176 ? -46.218 -18.682 31.808 1.00 83.06 176 ASN A N 1
ATOM 1271 C CA . ASN A 1 176 ? -47.618 -18.549 32.207 1.00 83.06 176 ASN A CA 1
ATOM 1272 C C . ASN A 1 176 ? -48.349 -19.868 31.928 1.00 83.06 176 ASN A C 1
ATOM 1274 O O . ASN A 1 176 ? -48.248 -20.400 30.822 1.00 83.06 176 ASN A O 1
ATOM 1278 N N . GLY A 1 177 ? -49.118 -20.376 32.894 1.00 77.06 177 GLY A N 1
ATOM 1279 C CA . GLY A 1 177 ? -49.955 -21.566 32.714 1.00 77.06 177 GLY A CA 1
ATOM 1280 C C . GLY A 1 177 ? -50.000 -22.486 33.935 1.00 77.06 177 GLY A C 1
ATOM 1281 O O . GLY A 1 177 ? -49.303 -22.274 34.921 1.00 77.06 177 GLY A O 1
ATOM 1282 N N . ASN A 1 178 ? -50.841 -23.520 33.859 1.00 77.38 178 ASN A N 1
ATOM 1283 C CA . ASN A 1 178 ? -50.947 -24.579 34.869 1.00 77.38 178 ASN A CA 1
ATOM 1284 C C . ASN A 1 178 ? -50.284 -25.868 34.352 1.00 77.38 178 ASN A C 1
ATOM 1286 O O . ASN A 1 178 ? -50.955 -26.873 34.116 1.00 77.38 178 ASN A O 1
ATOM 1290 N N . ALA A 1 179 ? -48.980 -25.801 34.078 1.00 80.50 179 ALA A N 1
ATOM 1291 C CA . ALA A 1 179 ? -48.190 -26.940 33.623 1.00 80.50 179 ALA A CA 1
ATOM 1292 C C . ALA A 1 179 ? -47.154 -27.347 34.678 1.00 80.50 179 ALA A C 1
ATOM 1294 O O . ALA A 1 179 ? -46.634 -26.516 35.420 1.00 80.50 179 ALA A O 1
ATOM 1295 N N . THR A 1 180 ? -46.830 -28.638 34.715 1.00 81.62 180 THR A N 1
ATOM 1296 C CA . THR A 1 180 ? -45.821 -29.211 35.620 1.00 81.62 180 THR A CA 1
ATOM 1297 C C . THR A 1 180 ? -44.408 -29.214 35.025 1.00 81.62 180 THR A C 1
ATOM 1299 O O . THR A 1 180 ? -43.480 -29.676 35.682 1.00 81.62 180 THR A O 1
ATOM 1302 N N . ALA A 1 181 ? -44.230 -28.745 33.784 1.00 85.19 181 ALA A N 1
ATOM 1303 C CA . ALA A 1 181 ? -42.940 -28.671 33.101 1.00 85.19 181 ALA A CA 1
ATOM 1304 C C . ALA A 1 181 ? -42.903 -27.497 32.113 1.00 85.19 181 ALA A C 1
ATOM 1306 O O . ALA A 1 181 ? -43.882 -27.243 31.411 1.00 85.19 181 ALA A O 1
ATOM 1307 N N . TYR A 1 182 ? -41.747 -26.835 32.034 1.00 86.06 182 TYR A N 1
ATOM 1308 C CA . TYR A 1 182 ? -41.473 -25.731 31.117 1.00 86.06 182 TYR A CA 1
ATOM 1309 C C . TYR A 1 182 ? -40.121 -25.945 30.435 1.00 86.06 182 TYR A C 1
ATOM 1311 O O . TYR A 1 182 ? -39.166 -26.405 31.064 1.00 86.06 182 TYR A O 1
ATOM 1319 N N . SER A 1 183 ? -40.046 -25.635 29.142 1.00 86.62 183 SER A N 1
ATOM 1320 C CA . SER A 1 183 ? -38.799 -25.678 28.377 1.00 86.62 183 SER A CA 1
ATOM 1321 C C . SER A 1 183 ? -38.109 -24.325 28.460 1.00 86.62 183 SER A C 1
ATOM 1323 O O . SER A 1 183 ? -38.716 -23.311 28.128 1.00 86.62 183 SER A O 1
ATOM 1325 N N . LEU A 1 184 ? -36.847 -24.325 28.880 1.00 86.19 184 LEU A N 1
ATOM 1326 C CA . LEU A 1 184 ? -36.011 -23.129 28.862 1.00 86.19 184 LEU A CA 1
ATOM 1327 C C . LEU A 1 184 ? -35.609 -22.805 27.421 1.00 86.19 184 LEU A C 1
ATOM 1329 O O . LEU A 1 184 ? -35.268 -23.715 26.659 1.00 86.19 184 LEU A O 1
ATOM 1333 N N . GLY A 1 185 ? -35.595 -21.520 27.067 1.00 82.38 185 GLY A N 1
ATOM 1334 C CA . GLY A 1 185 ? -35.086 -21.035 25.784 1.00 82.38 185 GLY A CA 1
ATOM 1335 C C . GLY A 1 185 ? -33.602 -21.351 25.584 1.00 82.38 185 GLY A C 1
ATOM 1336 O O . GLY A 1 185 ? -33.133 -21.442 24.450 1.00 82.38 185 GLY A O 1
ATOM 1337 N N . ARG A 1 186 ? -32.878 -21.601 26.685 1.00 81.69 186 ARG A N 1
ATOM 1338 C CA . ARG A 1 186 ? -31.486 -22.049 26.680 1.00 81.69 186 ARG A CA 1
ATOM 1339 C C . ARG A 1 186 ? -31.234 -23.201 27.646 1.00 81.69 186 ARG A C 1
ATOM 1341 O O . ARG A 1 186 ? -31.713 -23.204 28.776 1.00 81.69 186 ARG A O 1
ATOM 1348 N N . THR A 1 187 ? -30.390 -24.147 27.233 1.00 82.25 187 THR A N 1
ATOM 1349 C CA . THR A 1 187 ? -29.889 -25.207 28.117 1.00 82.25 187 THR A CA 1
ATOM 1350 C C . THR A 1 187 ? -28.937 -24.624 29.172 1.00 82.25 187 THR A C 1
ATOM 1352 O O . THR A 1 187 ? -27.884 -24.095 28.806 1.00 82.25 187 THR A O 1
ATOM 1355 N N . PRO A 1 188 ? -29.262 -24.706 30.475 1.00 79.81 188 PRO A N 1
ATOM 1356 C CA . PRO A 1 188 ? -28.379 -24.224 31.526 1.00 79.81 188 PRO A CA 1
ATOM 1357 C C . PRO A 1 188 ? -27.173 -25.166 31.706 1.00 79.81 188 PRO A C 1
ATOM 1359 O O . PRO A 1 188 ? -27.310 -26.375 31.510 1.00 79.81 188 PRO A O 1
ATOM 1362 N N . PRO A 1 189 ? -26.004 -24.649 32.130 1.00 81.06 189 PRO A N 1
ATOM 1363 C CA . PRO A 1 189 ? -24.824 -25.470 32.410 1.00 81.06 189 PRO A CA 1
ATOM 1364 C C . PRO A 1 189 ? -25.041 -26.569 33.464 1.00 81.06 189 PRO A C 1
ATOM 1366 O O . PRO A 1 189 ? -24.429 -27.630 33.374 1.00 81.06 189 PRO A O 1
ATOM 1369 N N . ASN A 1 190 ? -25.871 -26.319 34.483 1.00 82.38 190 ASN A N 1
ATOM 1370 C CA . ASN A 1 190 ? -26.295 -27.297 35.493 1.00 82.38 190 ASN A CA 1
ATOM 1371 C C . ASN A 1 190 ? -27.558 -26.802 36.237 1.00 82.38 190 ASN A C 1
ATOM 1373 O O . ASN A 1 190 ? -28.013 -25.682 36.031 1.00 82.38 190 ASN A O 1
ATOM 1377 N N . GLN A 1 191 ? -28.140 -27.614 37.126 1.00 79.31 191 GLN A N 1
ATOM 1378 C CA . GLN A 1 191 ? -29.332 -27.206 37.890 1.00 79.31 191 GLN A CA 1
ATOM 1379 C C . GLN A 1 191 ? -29.052 -26.053 38.874 1.00 79.31 191 GLN A C 1
ATOM 1381 O O . GLN A 1 191 ? -29.943 -25.265 39.170 1.00 79.31 191 GLN A O 1
ATOM 1386 N N . SER A 1 192 ? -27.819 -25.916 39.367 1.00 82.62 192 SER A N 1
ATOM 1387 C CA . SER A 1 192 ? -27.439 -24.839 40.291 1.00 82.62 192 SER A CA 1
ATOM 1388 C C . SER A 1 192 ? -27.224 -23.491 39.597 1.00 82.62 192 SER A C 1
ATOM 1390 O O . SER A 1 192 ? -27.059 -22.483 40.278 1.00 82.62 192 SER A O 1
ATOM 1392 N N . SER A 1 193 ? -27.227 -23.449 38.261 1.00 81.06 193 SER A N 1
ATOM 1393 C CA . SER A 1 193 ? -27.049 -22.219 37.486 1.00 81.06 193 SER A CA 1
ATOM 1394 C C . SER A 1 193 ? -28.361 -21.507 37.145 1.00 81.06 193 SER A C 1
ATOM 1396 O O . SER A 1 193 ? -28.343 -20.574 36.346 1.00 81.06 193 SER A O 1
ATOM 1398 N N . ILE A 1 194 ? -29.495 -21.945 37.704 1.00 85.88 194 ILE A N 1
ATOM 1399 C CA . ILE A 1 194 ? -30.803 -21.305 37.521 1.00 85.88 194 ILE A CA 1
ATOM 1400 C C . ILE A 1 194 ? -31.381 -20.839 38.861 1.00 85.88 194 ILE A C 1
ATOM 1402 O O . ILE A 1 194 ? -31.237 -21.501 39.887 1.00 85.88 194 ILE A O 1
ATOM 1406 N N . LEU A 1 195 ? -32.058 -19.690 38.834 1.00 86.56 195 LEU A N 1
ATOM 1407 C CA . LEU A 1 195 ? -32.811 -19.128 39.952 1.00 86.56 195 LEU A CA 1
ATOM 1408 C C . LEU A 1 195 ? -34.287 -19.116 39.554 1.00 86.56 195 LEU A C 1
ATOM 1410 O O . LEU A 1 195 ? -34.639 -18.517 38.541 1.00 86.56 195 LEU A O 1
ATOM 1414 N N . VAL A 1 196 ? -35.142 -19.785 40.329 1.00 87.38 196 VAL A N 1
ATOM 1415 C CA . VAL A 1 196 ? -36.563 -19.949 39.994 1.00 87.38 196 VAL A CA 1
ATOM 1416 C C . VAL A 1 196 ? -37.431 -19.326 41.081 1.00 87.38 196 VAL A C 1
ATOM 1418 O O . VAL A 1 196 ? -37.215 -19.561 42.270 1.00 87.38 196 VAL A O 1
ATOM 1421 N N . PHE A 1 197 ? -38.440 -18.563 40.667 1.00 88.69 197 PHE A N 1
ATOM 1422 C CA . PHE A 1 197 ? -39.490 -18.042 41.538 1.00 88.69 197 PHE A CA 1
ATOM 1423 C C . PHE A 1 197 ? -40.850 -18.538 41.054 1.00 88.69 197 PHE A C 1
ATOM 1425 O O . PHE A 1 197 ? -41.112 -18.549 39.854 1.00 88.69 197 PHE A O 1
ATOM 1432 N N . VAL A 1 198 ? -41.718 -18.907 41.993 1.00 87.44 198 VAL A N 1
ATOM 1433 C CA . VAL A 1 198 ? -43.138 -19.194 41.743 1.00 87.44 198 VAL A CA 1
ATOM 1434 C C . VAL A 1 198 ? -43.937 -18.273 42.651 1.00 87.44 198 VAL A C 1
ATOM 1436 O O . VAL A 1 198 ? -43.703 -18.265 43.858 1.00 87.44 198 VAL A O 1
ATOM 1439 N N . ASP A 1 199 ? -44.802 -17.441 42.070 1.00 88.06 199 ASP A N 1
ATOM 1440 C CA . ASP A 1 199 ? -45.608 -16.438 42.786 1.00 88.06 199 ASP A CA 1
ATOM 1441 C C . ASP A 1 199 ? -44.794 -15.559 43.760 1.00 88.06 199 ASP A C 1
ATOM 1443 O O . ASP A 1 199 ? -45.225 -15.228 44.862 1.00 88.06 199 ASP A O 1
ATOM 1447 N N . GLY A 1 200 ? -43.569 -15.196 43.363 1.00 87.06 200 GLY A N 1
ATOM 1448 C CA . GLY A 1 200 ? -42.650 -14.382 44.170 1.00 87.06 200 GLY A CA 1
ATOM 1449 C C . GLY A 1 200 ? -41.885 -15.150 45.256 1.00 87.06 200 GLY A C 1
ATOM 1450 O O . GLY A 1 200 ? -41.040 -14.567 45.933 1.00 87.06 200 GLY A O 1
ATOM 1451 N N . VAL A 1 201 ? -42.118 -16.456 45.403 1.00 90.62 201 VAL A N 1
ATOM 1452 C CA . VAL A 1 201 ? -41.406 -17.322 46.349 1.00 90.62 201 VAL A CA 1
ATOM 1453 C C . VAL A 1 201 ? -40.267 -18.049 45.643 1.00 90.62 201 VAL A C 1
ATOM 1455 O O . VAL A 1 201 ? -40.480 -18.762 44.658 1.00 90.62 201 VAL A O 1
ATOM 1458 N N . PHE A 1 202 ? -39.051 -17.897 46.173 1.00 88.00 202 PHE A N 1
ATOM 1459 C CA . PHE A 1 202 ? -37.871 -18.610 45.690 1.00 88.00 202 PHE A CA 1
ATOM 1460 C C . PHE A 1 202 ? -38.037 -20.126 45.851 1.00 88.00 202 PHE A C 1
ATOM 1462 O O . PHE A 1 202 ? -38.351 -20.616 46.937 1.00 88.00 202 PHE A O 1
ATOM 1469 N N . GLN A 1 203 ? -37.789 -20.864 44.774 1.00 86.38 203 GLN A N 1
ATOM 1470 C CA . GLN A 1 203 ? -37.846 -22.319 44.753 1.00 86.38 203 GLN A CA 1
ATOM 1471 C C . GLN A 1 203 ? -36.446 -22.896 44.954 1.00 86.38 203 GLN A C 1
ATOM 1473 O O . GLN A 1 203 ? -35.525 -22.608 44.190 1.00 86.38 203 GLN A O 1
ATOM 1478 N N . ARG A 1 204 ? -36.286 -23.740 45.974 1.00 75.25 204 ARG A N 1
ATOM 1479 C CA . ARG A 1 204 ? -35.069 -24.534 46.166 1.00 75.25 204 ARG A CA 1
ATOM 1480 C C . ARG A 1 204 ? -35.274 -25.889 45.501 1.00 75.25 204 ARG A C 1
ATOM 1482 O O . ARG A 1 204 ? -36.242 -26.570 45.829 1.00 75.25 204 ARG A O 1
ATOM 1489 N N . GLY A 1 205 ? -34.389 -26.219 44.561 1.00 64.44 205 GLY A N 1
ATOM 1490 C CA . GLY A 1 205 ? -34.264 -27.574 44.018 1.00 64.44 205 GLY A CA 1
ATOM 1491 C C . GLY A 1 205 ? -33.777 -28.564 45.064 1.00 64.44 205 GLY A C 1
ATOM 1492 O O . GLY A 1 205 ? -33.086 -28.124 46.016 1.00 64.44 205 GLY A O 1
#

Radius of gyration: 28.32 Å; Cα contacts (8 Å, |Δi|>4): 417; chains: 1; bounding box: 72×46×71 Å

Mean predicted aligned error: 12.72 Å